Protein AF-A0ABD3R0C8-F1 (afdb_monomer_lite)

Secondary structure (DSSP, 8-state):
---EEE--GGGGGGGGSSSEEEEEEEESSSS-TT-S-EEEEEEEEGGGTEEEEEEEEE-S-------EEEEEE-S-HHHHHHHHHHTTTTEEEEEE-HHHHHHHHHHHHHHTS---HHHHHHHTSTTSGGGGGTS-HHHIIIIIHHHHHHHHHHSSSS--HHHHHHHHHHHHHHHHHTGGGGGGT--B-TTS-B---STT--HHHHHHHHHHHHHS-SS--HHHHHHHHHHHHHHHHHHHHHHHTTSSPPP-------SPPPPHHHHT--

Organism: NCBI:txid2934178

Structure (mmCIF, N/CA/C/O backbone):
data_AF-A0ABD3R0C8-F1
#
_entry.id   AF-A0ABD3R0C8-F1
#
loop_
_atom_site.group_PDB
_atom_site.id
_atom_site.type_symbol
_atom_site.label_atom_id
_atom_site.label_alt_id
_atom_site.label_comp_id
_atom_site.label_asym_id
_atom_site.label_entity_id
_atom_site.label_seq_id
_atom_site.pdbx_PDB_ins_code
_atom_site.Cartn_x
_atom_site.Cartn_y
_atom_site.Cartn_z
_atom_site.occupancy
_atom_site.B_iso_or_equiv
_atom_site.auth_seq_id
_atom_site.auth_comp_id
_atom_site.auth_asym_id
_atom_site.auth_atom_id
_atom_site.pdbx_PDB_model_num
ATOM 1 N N . MET A 1 1 ? -0.934 17.094 -25.012 1.00 41.09 1 MET A N 1
ATOM 2 C CA . MET A 1 1 ? 0.112 17.117 -23.962 1.00 41.09 1 MET A CA 1
ATOM 3 C C . MET A 1 1 ? 0.939 15.843 -24.105 1.00 41.09 1 MET A C 1
ATOM 5 O O . MET A 1 1 ? 0.349 14.777 -24.202 1.00 41.09 1 MET A O 1
ATOM 9 N N . CYS A 1 2 ? 2.261 15.954 -24.259 1.00 45.59 2 CYS A N 1
ATOM 10 C CA . CYS A 1 2 ? 3.130 14.841 -24.665 1.00 45.59 2 CYS A CA 1
ATOM 11 C C . CYS A 1 2 ? 3.450 13.932 -23.464 1.00 45.59 2 CYS A C 1
ATOM 13 O O . CYS A 1 2 ? 4.001 14.403 -22.468 1.00 45.59 2 CYS A O 1
ATOM 15 N N . LEU A 1 3 ? 3.082 12.653 -23.542 1.00 57.78 3 LEU A N 1
ATOM 16 C CA . LEU A 1 3 ? 3.406 11.644 -22.535 1.00 57.78 3 LEU A CA 1
ATOM 17 C C . LEU A 1 3 ? 4.912 11.342 -22.598 1.00 57.78 3 LEU A C 1
ATOM 19 O O . LEU A 1 3 ? 5.389 10.826 -23.606 1.00 57.78 3 LEU A O 1
ATOM 23 N N . LYS A 1 4 ? 5.668 11.666 -21.542 1.00 77.56 4 LYS A N 1
ATOM 24 C CA . LYS A 1 4 ? 7.104 11.345 -21.462 1.00 77.56 4 LYS A CA 1
ATOM 25 C C . LYS A 1 4 ? 7.300 10.118 -20.579 1.00 77.56 4 LYS A C 1
ATOM 27 O O . LYS A 1 4 ? 7.178 10.211 -19.359 1.00 77.56 4 LYS A O 1
ATOM 32 N N . ILE A 1 5 ? 7.557 8.981 -21.227 1.00 83.62 5 ILE A N 1
ATOM 33 C CA . ILE A 1 5 ? 7.857 7.692 -20.594 1.00 83.62 5 ILE A CA 1
ATOM 34 C C . ILE A 1 5 ? 9.352 7.439 -20.740 1.00 83.62 5 ILE A C 1
ATOM 36 O O . ILE A 1 5 ? 9.877 7.469 -21.852 1.00 83.62 5 ILE A O 1
ATOM 40 N N . PHE A 1 6 ? 10.011 7.130 -19.632 1.00 87.50 6 PHE A N 1
ATOM 41 C CA . PHE A 1 6 ? 11.406 6.718 -19.596 1.00 87.50 6 PHE A CA 1
ATOM 42 C C . PHE A 1 6 ? 11.480 5.267 -19.137 1.00 87.50 6 PHE A C 1
ATOM 44 O O . PHE A 1 6 ? 10.831 4.885 -18.160 1.00 87.50 6 PHE A O 1
ATOM 51 N N . ARG A 1 7 ? 12.245 4.457 -19.871 1.00 88.06 7 ARG A N 1
ATOM 52 C CA . ARG A 1 7 ? 12.430 3.026 -19.616 1.00 88.06 7 ARG A CA 1
ATOM 53 C C . ARG A 1 7 ? 13.788 2.570 -20.120 1.00 88.06 7 ARG A C 1
ATOM 55 O O . ARG A 1 7 ? 14.226 3.030 -21.173 1.00 88.06 7 ARG A O 1
ATOM 62 N N . ASN A 1 8 ? 14.414 1.644 -19.403 1.00 91.88 8 ASN A N 1
ATOM 63 C CA . ASN A 1 8 ? 15.629 0.990 -19.875 1.00 91.88 8 ASN A CA 1
ATOM 64 C C . ASN A 1 8 ? 15.249 -0.199 -20.784 1.00 91.88 8 ASN A C 1
ATOM 66 O O . ASN A 1 8 ? 14.505 -1.069 -20.324 1.00 91.88 8 ASN A O 1
ATOM 70 N N . PRO A 1 9 ? 15.739 -0.269 -22.040 1.00 91.50 9 PRO A N 1
ATOM 71 C CA . PRO A 1 9 ? 15.492 -1.394 -22.943 1.00 91.50 9 PRO A CA 1
ATOM 72 C C . PRO A 1 9 ? 15.788 -2.776 -22.351 1.00 91.50 9 PRO A C 1
ATOM 74 O O . PRO A 1 9 ? 15.030 -3.709 -22.605 1.00 91.50 9 PRO A O 1
ATOM 77 N N . GLU A 1 10 ? 16.823 -2.902 -21.517 1.00 93.19 10 GLU A N 1
ATOM 78 C CA . GLU A 1 10 ? 17.219 -4.169 -20.879 1.00 93.19 10 GLU A CA 1
ATOM 79 C C . GLU A 1 10 ? 16.168 -4.699 -19.893 1.00 93.19 10 GLU A C 1
ATOM 81 O O . GLU A 1 10 ? 16.103 -5.895 -19.622 1.00 93.19 10 GLU A O 1
ATOM 86 N N . LEU A 1 11 ? 15.317 -3.811 -19.377 1.00 92.56 11 LEU A N 1
ATOM 87 C CA . LEU A 1 11 ? 14.278 -4.134 -18.404 1.00 92.56 11 LEU A CA 1
ATOM 88 C C . LEU A 1 11 ? 12.905 -4.373 -19.051 1.00 92.56 11 LEU A C 1
ATOM 90 O O . LEU A 1 11 ? 12.020 -4.943 -18.417 1.00 92.56 11 LEU A O 1
ATOM 94 N N . ILE A 1 12 ? 12.719 -3.994 -20.322 1.00 89.75 12 ILE A N 1
ATOM 95 C CA . ILE A 1 12 ? 11.456 -4.185 -21.060 1.00 89.75 12 ILE A CA 1
ATOM 96 C C . ILE A 1 12 ? 11.002 -5.654 -21.112 1.00 89.75 12 ILE A C 1
ATOM 98 O O . ILE A 1 12 ? 9.795 -5.877 -20.994 1.00 89.75 12 ILE A O 1
ATOM 102 N N . PRO A 1 13 ? 11.883 -6.667 -21.267 1.00 92.06 13 PRO A N 1
ATOM 103 C CA . PRO A 1 13 ? 11.451 -8.063 -21.288 1.00 92.06 13 PRO A CA 1
ATOM 104 C C . PRO A 1 13 ? 10.654 -8.488 -20.049 1.00 92.06 13 PRO A C 1
ATOM 106 O O . PRO A 1 13 ? 9.738 -9.290 -20.192 1.00 92.06 13 PRO A O 1
ATOM 109 N N . LEU A 1 14 ? 10.913 -7.899 -18.872 1.00 91.56 14 LEU A N 1
ATOM 110 C CA . LEU A 1 14 ? 10.135 -8.176 -17.656 1.00 91.56 14 LEU A CA 1
ATOM 111 C C . LEU A 1 14 ? 8.647 -7.846 -17.823 1.00 91.56 14 LEU A C 1
ATOM 113 O O . LEU A 1 14 ? 7.808 -8.533 -17.257 1.00 91.56 14 LEU A O 1
ATOM 117 N N . MET A 1 15 ? 8.304 -6.835 -18.627 1.00 89.56 15 MET A N 1
ATOM 118 C CA . MET A 1 15 ? 6.913 -6.436 -18.880 1.00 89.56 15 MET A CA 1
ATOM 119 C C . MET A 1 15 ? 6.134 -7.443 -19.734 1.00 89.56 15 MET A C 1
ATOM 121 O O . MET A 1 15 ? 4.923 -7.297 -19.878 1.00 89.56 15 MET A O 1
ATOM 125 N N . LYS A 1 16 ? 6.823 -8.401 -20.366 1.00 88.75 16 LYS A N 1
ATOM 126 C CA . LYS A 1 16 ? 6.207 -9.415 -21.230 1.00 88.75 16 LYS A CA 1
ATOM 127 C C . LYS A 1 16 ? 5.821 -10.682 -20.472 1.00 88.75 16 LYS A C 1
ATOM 129 O O . LYS A 1 16 ? 5.148 -11.528 -21.053 1.00 88.75 16 LYS A O 1
ATOM 134 N N . ASN A 1 17 ? 6.257 -10.826 -19.220 1.00 89.00 17 ASN A N 1
ATOM 135 C CA . ASN A 1 17 ? 5.868 -11.966 -18.402 1.00 89.00 17 ASN A CA 1
ATOM 136 C C . ASN A 1 17 ? 4.363 -11.886 -18.094 1.00 89.00 17 ASN A C 1
ATOM 138 O O . ASN A 1 17 ? 3.859 -10.784 -17.861 1.00 89.00 17 ASN A O 1
ATOM 142 N N . PRO A 1 18 ? 3.642 -13.019 -18.102 1.00 88.19 18 PRO A N 1
ATOM 143 C CA . PRO A 1 18 ? 2.248 -13.047 -17.686 1.00 88.19 18 PRO A CA 1
ATOM 144 C C . PRO A 1 18 ? 2.129 -12.850 -16.171 1.00 88.19 18 PRO A C 1
ATOM 146 O O . PRO A 1 18 ? 3.050 -13.181 -15.423 1.00 88.19 18 PRO A O 1
ATOM 149 N N . GLY A 1 19 ? 0.981 -12.341 -15.722 1.00 87.94 19 GLY A N 1
ATOM 150 C CA . GLY A 1 19 ? 0.651 -12.229 -14.299 1.00 87.94 19 GLY A CA 1
ATOM 151 C C . GLY A 1 19 ? 1.624 -11.374 -13.477 1.00 87.94 19 GLY A C 1
ATOM 152 O O . GLY A 1 19 ? 2.149 -11.826 -12.465 1.00 87.94 19 GLY A O 1
ATOM 153 N N . LEU A 1 20 ? 1.865 -10.127 -13.884 1.00 90.25 20 LEU A N 1
ATOM 154 C CA . LEU A 1 20 ? 2.819 -9.246 -13.206 1.00 90.25 20 LEU A CA 1
ATOM 155 C C . LEU A 1 20 ? 2.303 -8.730 -11.860 1.00 90.25 20 LEU A C 1
ATOM 15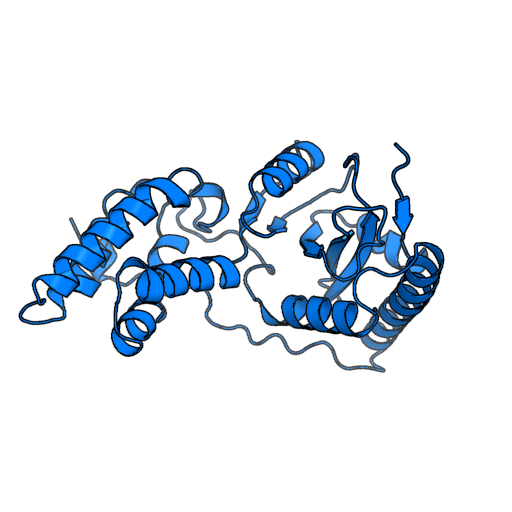7 O O . LEU A 1 20 ? 1.195 -8.203 -11.779 1.00 90.25 20 LEU A O 1
ATOM 161 N N . ASP A 1 21 ? 3.153 -8.765 -10.836 1.00 89.75 21 ASP A N 1
ATOM 162 C CA . ASP A 1 21 ? 2.919 -8.056 -9.579 1.00 89.75 21 ASP A CA 1
ATOM 163 C C . ASP A 1 21 ? 3.599 -6.687 -9.629 1.00 89.75 21 ASP A C 1
ATOM 165 O O . ASP A 1 21 ? 4.827 -6.565 -9.677 1.00 89.75 21 ASP A O 1
ATOM 169 N N . LEU A 1 22 ? 2.783 -5.637 -9.649 1.00 89.69 22 LEU A N 1
ATOM 170 C CA . LEU A 1 22 ? 3.233 -4.268 -9.835 1.00 89.69 22 LEU A CA 1
ATOM 171 C C . LEU A 1 22 ? 3.214 -3.482 -8.535 1.00 89.69 22 LEU A C 1
ATOM 173 O O . LEU A 1 22 ? 2.268 -3.546 -7.751 1.00 89.69 22 LEU A O 1
ATOM 177 N N . PHE A 1 23 ? 4.212 -2.625 -8.392 1.00 88.06 23 PHE A N 1
ATOM 178 C CA . PHE A 1 23 ? 4.160 -1.494 -7.492 1.00 88.06 23 PHE A CA 1
ATOM 179 C C . PHE A 1 23 ? 4.056 -0.197 -8.296 1.00 88.06 23 PHE A C 1
ATOM 181 O O . PHE A 1 23 ? 4.805 -0.002 -9.252 1.00 88.06 23 PHE A O 1
ATOM 188 N N . VAL A 1 24 ? 3.160 0.706 -7.899 1.00 87.75 24 VAL A N 1
ATOM 189 C CA . VAL A 1 24 ? 2.947 2.001 -8.542 1.00 87.75 24 VAL A CA 1
ATOM 190 C C . VAL A 1 24 ? 2.959 3.130 -7.510 1.00 87.75 24 VAL A C 1
ATOM 192 O O . VAL A 1 24 ? 2.089 3.197 -6.642 1.00 87.75 24 VAL A O 1
ATOM 195 N N . ASP A 1 25 ? 3.918 4.050 -7.634 1.00 86.25 25 ASP A N 1
ATOM 196 C CA . ASP A 1 25 ? 4.034 5.227 -6.764 1.00 86.25 25 ASP A CA 1
ATOM 197 C C . ASP A 1 25 ? 4.097 6.532 -7.547 1.00 86.25 25 ASP A C 1
ATOM 199 O O . ASP A 1 25 ? 4.768 6.602 -8.576 1.00 86.25 25 ASP A O 1
ATOM 203 N N . ALA A 1 26 ? 3.451 7.581 -7.036 1.00 83.12 26 ALA A N 1
ATOM 204 C CA . ALA A 1 26 ? 3.568 8.931 -7.571 1.00 83.12 26 ALA A CA 1
ATOM 205 C C . ALA A 1 26 ? 4.383 9.806 -6.611 1.00 83.12 26 ALA A C 1
ATOM 207 O O . ALA A 1 26 ? 3.940 10.127 -5.511 1.00 83.12 26 ALA A O 1
ATOM 208 N N . THR A 1 27 ? 5.562 10.238 -7.052 1.00 80.81 27 THR A N 1
ATOM 209 C CA . THR A 1 27 ? 6.446 11.124 -6.286 1.00 80.81 27 THR A CA 1
ATOM 210 C C . THR A 1 27 ? 6.471 12.534 -6.878 1.00 80.81 27 THR A C 1
ATOM 212 O O . THR A 1 27 ? 6.519 12.741 -8.094 1.00 80.81 27 THR A O 1
ATOM 215 N N . PHE A 1 28 ? 6.423 13.533 -5.995 1.00 81.44 28 PHE A N 1
ATOM 216 C CA . PHE A 1 28 ? 6.347 14.951 -6.355 1.00 81.44 28 PHE A CA 1
ATOM 217 C C . PHE A 1 28 ? 7.720 15.621 -6.447 1.00 81.44 28 PHE A C 1
ATOM 219 O O . PHE A 1 28 ? 7.907 16.527 -7.255 1.00 81.44 28 PHE A O 1
ATOM 226 N N . SER A 1 29 ? 8.679 15.206 -5.616 1.00 80.62 29 SER A N 1
ATOM 227 C CA . SER A 1 29 ? 9.969 15.893 -5.455 1.00 80.62 29 SER A CA 1
ATOM 228 C C . SER A 1 29 ? 10.883 15.741 -6.662 1.00 80.62 29 SER A C 1
ATOM 230 O O . SER A 1 29 ? 11.536 16.709 -7.046 1.00 80.62 29 SER A O 1
ATOM 232 N N . CYS A 1 30 ? 10.911 14.557 -7.280 1.00 83.81 30 CYS A N 1
ATOM 233 C CA . CYS A 1 30 ? 11.725 14.319 -8.471 1.00 83.81 30 CYS A CA 1
ATOM 234 C C . CYS A 1 30 ? 11.043 14.771 -9.770 1.00 83.81 30 CYS A C 1
ATOM 236 O O . CYS A 1 30 ? 11.678 14.775 -10.819 1.00 83.81 30 CYS A O 1
ATOM 238 N N . ALA A 1 31 ? 9.764 15.159 -9.731 1.00 87.12 31 ALA A N 1
ATOM 239 C CA . ALA A 1 31 ? 9.057 15.627 -10.915 1.00 87.12 31 ALA A CA 1
ATOM 240 C C . ALA A 1 31 ? 9.626 16.982 -11.373 1.00 87.12 31 ALA A C 1
ATOM 242 O O . ALA A 1 31 ? 9.737 17.894 -10.545 1.00 87.12 31 ALA A O 1
ATOM 243 N N . PRO A 1 32 ? 9.957 17.164 -12.666 1.00 88.06 32 PRO A N 1
ATOM 244 C CA . PRO A 1 32 ? 10.457 18.446 -13.138 1.00 88.06 32 PRO A CA 1
ATOM 245 C C . PRO A 1 32 ? 9.434 19.566 -12.954 1.00 88.06 32 PRO A C 1
ATOM 247 O O . PRO A 1 32 ? 8.236 19.298 -12.957 1.00 88.06 32 PRO A O 1
ATOM 250 N N . HIS A 1 33 ? 9.882 20.824 -12.882 1.00 85.44 33 HIS A N 1
ATOM 251 C CA . HIS A 1 33 ? 9.009 21.989 -12.640 1.00 85.44 33 HIS A CA 1
ATOM 252 C C . HIS A 1 33 ? 7.739 22.041 -13.506 1.00 85.44 33 HIS A C 1
ATOM 254 O O . HIS A 1 33 ? 6.675 22.419 -13.025 1.00 85.44 33 HIS A O 1
ATOM 260 N N . SER A 1 34 ? 7.836 21.648 -14.776 1.00 85.56 34 SER A N 1
ATOM 261 C CA . SER A 1 34 ? 6.718 21.676 -15.728 1.00 85.56 34 SER A CA 1
ATOM 262 C C . SER A 1 34 ? 5.708 20.533 -15.546 1.00 85.56 34 SER A C 1
ATOM 264 O O . SER A 1 34 ? 4.760 20.434 -16.322 1.00 85.56 34 SER A O 1
ATOM 266 N N . PHE A 1 35 ? 5.917 19.640 -14.574 1.00 84.56 35 PHE A N 1
ATOM 267 C CA . PHE A 1 35 ? 5.104 18.450 -14.350 1.00 84.56 35 PHE A CA 1
ATOM 268 C C . PHE A 1 35 ? 4.666 18.341 -12.890 1.00 84.56 35 PHE A C 1
ATOM 270 O O . PHE A 1 35 ? 5.404 18.653 -11.956 1.00 84.56 35 PHE A O 1
ATOM 277 N N . TYR A 1 36 ? 3.438 17.859 -12.693 1.00 82.38 36 TYR A N 1
ATOM 278 C CA . TYR A 1 36 ? 2.845 17.752 -11.363 1.00 82.38 36 TYR A CA 1
ATOM 279 C C . TYR A 1 36 ? 3.532 16.679 -10.508 1.00 82.38 36 TYR A C 1
ATOM 281 O O . TYR A 1 36 ? 3.948 16.967 -9.385 1.00 82.38 36 TYR A O 1
ATOM 289 N N . GLN A 1 37 ? 3.680 15.473 -11.067 1.00 85.94 37 GLN A N 1
ATOM 290 C CA . GLN A 1 37 ? 4.237 14.299 -10.396 1.00 85.94 37 GLN A CA 1
ATOM 291 C C . GLN A 1 37 ? 4.933 13.354 -11.385 1.00 85.94 37 GLN A C 1
ATOM 293 O O . GLN A 1 37 ? 4.603 13.331 -12.577 1.00 85.94 37 GLN A O 1
ATOM 298 N N . CYS A 1 38 ? 5.868 12.561 -10.868 1.00 87.31 38 CYS A N 1
ATOM 299 C CA . CYS A 1 38 ? 6.516 11.456 -11.559 1.00 87.31 38 CYS A CA 1
ATOM 300 C C . CYS A 1 38 ? 5.933 10.139 -11.039 1.00 87.31 38 CYS A C 1
ATOM 302 O O . CYS A 1 38 ? 5.975 9.878 -9.839 1.00 87.31 38 CYS A O 1
ATOM 304 N N . LEU A 1 39 ? 5.383 9.321 -11.931 1.00 87.88 39 LEU A N 1
ATOM 305 C CA . LEU A 1 39 ? 4.897 7.986 -11.607 1.00 87.88 39 LEU A CA 1
ATOM 306 C C . LEU A 1 39 ? 5.982 6.960 -11.885 1.00 87.88 39 LEU A C 1
ATOM 308 O O . LEU A 1 39 ? 6.512 6.901 -12.994 1.00 87.88 39 LEU A O 1
ATOM 312 N N . ILE A 1 40 ? 6.264 6.144 -10.886 1.00 89.62 40 ILE A N 1
ATOM 313 C CA . ILE A 1 40 ? 7.229 5.061 -10.933 1.00 89.62 40 ILE A CA 1
ATOM 314 C C . ILE A 1 40 ? 6.440 3.757 -10.915 1.00 89.62 40 ILE A C 1
ATOM 316 O O . ILE A 1 40 ? 5.644 3.533 -10.003 1.00 89.62 40 ILE A O 1
ATOM 320 N N . ILE A 1 41 ? 6.662 2.901 -11.915 1.00 89.81 41 ILE A N 1
ATOM 321 C CA . ILE A 1 41 ? 6.163 1.523 -11.900 1.00 89.81 41 ILE A CA 1
ATOM 322 C C . ILE A 1 41 ? 7.335 0.573 -11.725 1.00 89.81 41 ILE A C 1
ATOM 324 O O . ILE A 1 41 ? 8.286 0.582 -12.515 1.00 89.81 41 ILE A O 1
ATOM 328 N N . MET A 1 42 ? 7.232 -0.264 -10.701 1.00 92.12 42 MET A N 1
ATOM 329 C CA . MET A 1 42 ? 8.162 -1.344 -10.424 1.00 92.12 42 MET A CA 1
ATOM 330 C C . MET A 1 42 ? 7.472 -2.686 -10.651 1.00 92.12 42 MET A C 1
ATOM 332 O O . MET A 1 42 ? 6.314 -2.856 -10.281 1.00 92.12 42 MET A O 1
ATOM 336 N N . ILE A 1 43 ? 8.189 -3.636 -11.239 1.00 92.44 43 ILE A N 1
ATOM 337 C CA . ILE A 1 43 ? 7.748 -5.027 -11.368 1.00 92.44 43 ILE A CA 1
ATOM 338 C C . ILE A 1 43 ? 8.432 -5.838 -10.279 1.00 92.44 43 ILE A C 1
ATOM 340 O O . ILE A 1 43 ? 9.631 -5.667 -10.048 1.00 92.44 43 ILE A O 1
ATOM 344 N N . TYR A 1 44 ? 7.694 -6.726 -9.623 1.00 90.50 44 TYR A N 1
ATOM 345 C CA . TYR A 1 44 ? 8.315 -7.777 -8.838 1.00 90.50 44 TYR A CA 1
ATOM 346 C C . TYR A 1 44 ? 8.863 -8.873 -9.758 1.00 90.50 44 TYR A C 1
ATOM 348 O O . TYR A 1 44 ? 8.104 -9.572 -10.428 1.00 90.50 44 TYR A O 1
ATOM 356 N N . ASP A 1 45 ? 10.185 -9.016 -9.803 1.00 91.12 45 ASP A N 1
ATOM 357 C CA . ASP A 1 45 ? 10.834 -10.145 -10.459 1.00 91.12 45 ASP A CA 1
ATOM 358 C C . ASP A 1 45 ? 10.954 -11.306 -9.468 1.00 91.12 45 ASP A C 1
ATOM 360 O O . ASP A 1 45 ? 11.828 -11.315 -8.596 1.00 91.12 45 ASP A O 1
ATOM 364 N N . HIS A 1 46 ? 10.063 -12.286 -9.627 1.00 87.19 46 HIS A N 1
ATOM 365 C CA . HIS A 1 46 ? 10.017 -13.515 -8.830 1.00 87.19 46 HIS A CA 1
ATOM 366 C C . HIS A 1 46 ? 11.337 -14.296 -8.873 1.00 87.19 46 HIS A C 1
ATOM 368 O O . HIS A 1 46 ? 11.701 -14.914 -7.882 1.00 87.19 46 HIS A O 1
ATOM 374 N N . SER A 1 47 ? 12.092 -14.222 -9.977 1.00 88.56 47 SER A N 1
ATOM 375 C CA . SER A 1 47 ? 13.361 -14.956 -10.122 1.00 88.56 47 SER A CA 1
ATOM 376 C C . SER A 1 47 ? 14.513 -14.395 -9.285 1.00 88.56 47 SER A C 1
ATOM 378 O O . SER A 1 47 ? 15.522 -15.065 -9.111 1.00 88.56 47 SER A O 1
ATOM 380 N N . THR A 1 48 ? 14.388 -13.156 -8.806 1.00 88.69 48 THR A N 1
ATOM 381 C CA . THR A 1 48 ? 15.451 -12.447 -8.074 1.00 88.69 48 THR A CA 1
ATOM 382 C C . THR A 1 48 ? 14.956 -11.834 -6.771 1.00 88.69 48 THR A C 1
ATOM 384 O O . THR A 1 48 ? 15.641 -11.003 -6.165 1.00 88.69 48 THR A O 1
ATOM 387 N N . SER A 1 49 ? 13.724 -12.153 -6.373 1.00 86.88 49 SER A N 1
ATOM 388 C CA . SER A 1 49 ? 13.069 -11.606 -5.187 1.00 86.88 49 SER A CA 1
ATOM 389 C C . SER A 1 49 ? 13.128 -10.068 -5.090 1.00 86.88 49 SER A C 1
ATOM 391 O O . SER A 1 49 ? 13.077 -9.485 -3.998 1.00 86.88 49 SER A O 1
ATOM 393 N N . SER A 1 50 ? 13.156 -9.368 -6.228 1.00 86.50 50 SER A N 1
ATOM 394 C CA . SER A 1 50 ? 13.456 -7.932 -6.303 1.00 86.50 50 SER A CA 1
ATOM 395 C C . SER A 1 50 ? 12.323 -7.125 -6.931 1.00 86.50 50 SER A C 1
ATOM 397 O O . SER A 1 50 ? 11.709 -7.550 -7.900 1.00 86.50 50 SER A O 1
ATOM 399 N N . TYR A 1 51 ? 12.041 -5.934 -6.388 1.00 89.25 51 TYR A N 1
ATOM 400 C CA . TYR A 1 51 ? 11.247 -4.941 -7.119 1.00 89.25 51 TYR A CA 1
ATOM 401 C C . TYR A 1 51 ? 12.185 -4.151 -8.019 1.00 89.25 51 TYR A C 1
ATOM 403 O O . TYR A 1 51 ? 13.119 -3.518 -7.531 1.00 89.25 51 TYR A O 1
ATOM 411 N N . VAL A 1 52 ? 11.917 -4.176 -9.317 1.00 92.19 52 VAL A N 1
ATOM 412 C CA . VAL A 1 52 ? 12.744 -3.530 -10.330 1.00 92.19 52 VAL A CA 1
ATOM 413 C C . VAL A 1 52 ? 11.962 -2.357 -10.918 1.00 92.19 52 VAL A C 1
ATOM 415 O O . VAL A 1 52 ? 10.874 -2.579 -11.446 1.00 92.19 52 VAL A O 1
ATOM 418 N N . PRO A 1 53 ? 12.459 -1.111 -10.844 1.00 93.19 53 PRO A N 1
ATOM 419 C CA . PRO A 1 53 ? 11.797 0.040 -11.451 1.00 93.19 53 PRO A CA 1
ATOM 420 C C . PRO A 1 53 ? 11.951 -0.006 -12.975 1.00 93.19 53 PRO A C 1
ATOM 422 O O . PRO A 1 53 ? 13.060 0.054 -13.507 1.00 93.19 53 PRO A O 1
ATOM 425 N N . ILE A 1 54 ? 10.833 -0.110 -13.690 1.00 91.62 54 ILE A N 1
ATOM 426 C CA . ILE A 1 54 ? 10.828 -0.297 -15.149 1.00 91.62 54 ILE A CA 1
ATOM 427 C C . ILE A 1 54 ? 10.431 0.982 -15.876 1.00 91.62 54 ILE A C 1
ATOM 429 O O . ILE A 1 54 ? 10.933 1.260 -16.967 1.00 91.62 54 ILE A O 1
ATOM 433 N N . LEU A 1 55 ? 9.511 1.751 -15.289 1.00 90.12 55 LEU A N 1
ATOM 434 C CA . LEU A 1 55 ? 8.889 2.892 -15.948 1.00 90.12 55 LEU A CA 1
ATOM 435 C C . LEU A 1 55 ? 8.906 4.106 -15.032 1.00 90.12 55 LEU A C 1
ATOM 437 O O . LEU A 1 55 ? 8.453 4.032 -13.892 1.00 90.12 55 LEU A O 1
ATOM 441 N N . TYR A 1 56 ? 9.355 5.230 -15.583 1.00 90.25 56 TYR A N 1
ATOM 442 C CA . TYR A 1 56 ? 9.237 6.552 -14.979 1.00 90.25 56 TYR A CA 1
ATOM 443 C C . TYR A 1 56 ? 8.426 7.421 -15.928 1.00 90.25 56 TYR A C 1
ATOM 445 O O . TYR A 1 56 ? 8.759 7.547 -17.109 1.00 90.25 56 TYR A O 1
ATOM 453 N N . MET A 1 57 ? 7.346 8.010 -15.434 1.00 87.12 57 MET A N 1
ATOM 454 C CA . MET A 1 57 ? 6.425 8.781 -16.257 1.00 87.12 57 MET A CA 1
ATOM 455 C C . MET A 1 57 ? 6.153 10.145 -15.673 1.00 87.12 57 MET A C 1
ATOM 457 O O . MET A 1 57 ? 5.748 10.276 -14.523 1.00 87.12 57 MET A O 1
ATOM 461 N N . LEU A 1 58 ? 6.222 11.154 -16.525 1.00 85.44 58 LEU A N 1
ATOM 462 C CA . LEU A 1 58 ? 5.721 12.481 -16.207 1.00 85.44 58 LEU A CA 1
ATOM 463 C C . LEU A 1 58 ? 4.280 12.563 -16.734 1.00 85.44 58 LEU A C 1
ATOM 465 O O . LEU A 1 58 ? 4.055 12.694 -17.940 1.00 85.44 58 LEU A O 1
ATOM 469 N N . ILE A 1 59 ? 3.300 12.332 -15.852 1.00 70.12 59 ILE A N 1
ATOM 470 C CA . ILE A 1 59 ? 1.935 11.959 -16.264 1.00 70.12 59 ILE A CA 1
ATOM 471 C C . ILE A 1 59 ? 1.164 13.129 -16.896 1.00 70.12 59 ILE A C 1
ATOM 473 O O . ILE A 1 59 ? 1.049 14.203 -16.310 1.00 70.12 59 ILE A O 1
ATOM 477 N N . SER A 1 60 ? 0.487 12.836 -18.015 1.00 54.12 60 SER A N 1
ATOM 478 C CA . SER A 1 60 ? -0.799 13.460 -18.394 1.00 54.12 60 SER A CA 1
ATOM 479 C C . SER A 1 60 ? -1.904 12.428 -18.719 1.00 54.12 60 SER A C 1
ATOM 481 O O . SER A 1 60 ? -3.076 12.715 -18.493 1.00 54.12 60 SER A O 1
ATOM 483 N N . SER A 1 61 ? -1.564 11.197 -19.135 1.00 57.09 61 SER A N 1
ATOM 484 C CA . SER A 1 61 ? -2.493 10.053 -19.287 1.00 57.09 61 SER A CA 1
ATOM 485 C C . SER A 1 61 ? -1.759 8.700 -19.175 1.00 57.09 61 SER A C 1
ATOM 487 O O . SER A 1 61 ? -0.539 8.661 -19.303 1.00 57.09 61 SER A O 1
ATOM 489 N N . LEU A 1 62 ? -2.484 7.602 -18.910 1.00 64.50 62 LEU A N 1
ATOM 490 C CA . LEU A 1 62 ? -1.971 6.220 -18.877 1.00 64.50 62 LEU A CA 1
ATOM 491 C C . LEU A 1 62 ? -2.688 5.403 -19.962 1.00 64.50 62 LEU A C 1
ATOM 493 O O . LEU A 1 62 ? -3.914 5.427 -20.011 1.00 64.50 62 LEU A O 1
ATOM 497 N N . SER A 1 63 ? -1.958 4.706 -20.838 1.00 62.28 63 SER A N 1
ATOM 498 C CA . SER A 1 63 ? -2.553 3.868 -21.898 1.00 62.28 63 SER A CA 1
ATOM 499 C C . SER A 1 63 ? -1.670 2.666 -22.239 1.00 62.28 63 SER A C 1
ATOM 501 O O . SER A 1 63 ? -1.024 2.631 -23.283 1.00 62.28 63 SER A O 1
ATOM 503 N N . TRP A 1 64 ? -1.608 1.670 -21.353 1.00 66.75 64 TRP A N 1
ATOM 504 C CA . TRP A 1 64 ? -0.763 0.485 -21.544 1.00 66.75 64 TRP A CA 1
ATOM 505 C C . TRP A 1 64 ? -1.549 -0.807 -21.411 1.00 66.75 64 TRP A C 1
ATOM 507 O O . TRP A 1 64 ? -2.568 -0.856 -20.734 1.00 66.75 64 TRP A O 1
ATOM 517 N N . LYS A 1 65 ? -1.032 -1.855 -22.052 1.00 68.50 65 LYS A N 1
ATOM 518 C CA . LYS A 1 65 ? -1.522 -3.225 -21.926 1.00 68.50 65 LYS A CA 1
ATOM 519 C C . LYS A 1 65 ? -0.401 -4.054 -21.310 1.00 68.50 65 LYS A C 1
ATOM 521 O O . LYS A 1 65 ? 0.584 -4.343 -21.982 1.00 68.50 65 LYS A O 1
ATOM 526 N N . MET A 1 66 ? -0.525 -4.345 -20.022 1.00 77.19 66 MET A N 1
ATOM 527 C CA . MET A 1 66 ? 0.335 -5.269 -19.283 1.00 77.19 66 MET A CA 1
ATOM 528 C C . MET A 1 66 ? -0.586 -6.305 -18.653 1.00 77.19 66 MET A C 1
ATOM 530 O O . MET A 1 66 ? -1.625 -5.914 -18.125 1.00 77.19 66 MET A O 1
ATOM 534 N N . ASP A 1 67 ? -0.224 -7.582 -18.727 1.00 84.31 67 ASP A N 1
ATOM 535 C CA . ASP A 1 67 ? -0.938 -8.635 -18.005 1.00 84.31 67 ASP A CA 1
ATOM 536 C C . ASP A 1 67 ? -0.531 -8.575 -16.528 1.00 84.31 67 ASP A C 1
ATOM 538 O O . ASP A 1 67 ? 0.612 -8.853 -16.172 1.00 84.31 67 ASP A O 1
ATOM 542 N N . VAL A 1 68 ? -1.441 -8.104 -15.683 1.00 86.81 68 VAL A N 1
ATOM 543 C CA . VAL A 1 68 ? -1.194 -7.752 -14.285 1.00 86.81 68 VAL A CA 1
ATOM 544 C C . VAL A 1 68 ? -1.947 -8.720 -13.379 1.00 86.81 68 VAL A C 1
ATOM 546 O O . VAL A 1 68 ? -3.171 -8.837 -13.409 1.00 86.81 68 VAL A O 1
ATOM 549 N N . HIS A 1 69 ? -1.212 -9.391 -12.504 1.00 87.12 69 HIS A N 1
ATOM 550 C CA . HIS A 1 69 ? -1.796 -10.182 -11.435 1.00 87.12 69 HIS A CA 1
ATOM 551 C C . HIS A 1 69 ? -2.296 -9.260 -10.316 1.00 87.12 69 HIS A C 1
ATOM 553 O O . HIS A 1 69 ? -3.505 -9.072 -10.151 1.00 87.12 69 HIS A O 1
ATOM 559 N N . THR A 1 70 ? -1.377 -8.593 -9.617 1.00 86.94 70 THR A N 1
ATOM 560 C CA . THR A 1 70 ? -1.702 -7.584 -8.603 1.00 86.94 70 THR A CA 1
ATOM 561 C C . THR A 1 70 ? -1.037 -6.255 -8.923 1.00 86.94 70 THR A C 1
ATOM 563 O O . THR A 1 70 ? 0.049 -6.206 -9.494 1.00 86.94 70 THR A O 1
ATOM 566 N N . TYR A 1 71 ? -1.661 -5.148 -8.531 1.00 87.25 71 TYR A N 1
ATOM 567 C CA . TYR A 1 71 ? -0.988 -3.851 -8.508 1.00 87.25 71 TYR A CA 1
ATOM 568 C C . TYR A 1 71 ? -1.229 -3.152 -7.182 1.00 87.25 71 TYR A C 1
ATOM 570 O O . TYR A 1 71 ? -2.353 -3.096 -6.683 1.00 87.25 71 TYR A O 1
ATOM 578 N N . CYS A 1 72 ? -0.160 -2.600 -6.622 1.00 87.19 72 CYS A N 1
ATOM 579 C CA . CYS A 1 72 ? -0.192 -1.886 -5.361 1.00 87.19 72 CYS A CA 1
ATOM 580 C C . CYS A 1 72 ? 0.103 -0.411 -5.561 1.00 87.19 72 CYS A C 1
ATOM 582 O O . CYS A 1 72 ? 1.034 -0.039 -6.270 1.00 87.19 72 CYS A O 1
ATOM 584 N N . SER A 1 73 ? -0.717 0.433 -4.946 1.00 87.69 73 SER A N 1
ATOM 585 C CA . SER A 1 73 ? -0.545 1.880 -4.958 1.00 87.69 73 SER A CA 1
ATOM 586 C C . SER A 1 73 ? -1.015 2.480 -3.644 1.00 87.69 73 SER A C 1
ATOM 588 O O . SER A 1 73 ? -1.631 1.817 -2.801 1.00 87.69 73 SER A O 1
ATOM 590 N N . ASP A 1 74 ? -0.760 3.771 -3.489 1.00 84.31 74 ASP A N 1
ATOM 591 C CA . ASP A 1 74 ? -1.384 4.547 -2.427 1.00 84.31 74 ASP A CA 1
ATOM 592 C C . ASP A 1 74 ? -2.867 4.791 -2.704 1.00 84.31 74 ASP A C 1
ATOM 594 O O . ASP A 1 74 ? -3.350 4.637 -3.828 1.00 84.31 74 ASP A O 1
ATOM 598 N N . PHE A 1 75 ? -3.588 5.198 -1.658 1.00 85.25 75 PHE A N 1
ATOM 599 C CA . PHE A 1 75 ? -5.031 5.462 -1.676 1.00 85.25 75 PHE A CA 1
ATOM 600 C C . PHE A 1 75 ? -5.395 6.825 -2.283 1.00 85.25 75 PHE A C 1
ATOM 602 O O . PHE A 1 75 ? -6.400 7.435 -1.918 1.00 85.25 75 PHE A O 1
ATOM 609 N N . GLU A 1 76 ? -4.574 7.336 -3.200 1.00 85.25 76 GLU A N 1
ATOM 610 C CA . GLU A 1 76 ? -4.907 8.539 -3.952 1.00 85.25 76 GLU A CA 1
ATOM 611 C C . GLU A 1 76 ? -6.014 8.189 -4.959 1.00 85.25 76 GLU A C 1
ATOM 613 O O . GLU A 1 76 ? -5.817 7.386 -5.875 1.00 85.25 76 GLU A O 1
ATOM 618 N N . ALA A 1 77 ? -7.206 8.760 -4.771 1.00 83.75 77 ALA A N 1
ATOM 619 C CA . ALA A 1 77 ? -8.400 8.374 -5.525 1.00 83.75 77 ALA A CA 1
ATOM 620 C C . ALA A 1 77 ? -8.240 8.567 -7.044 1.00 83.75 77 ALA A C 1
ATOM 622 O O . ALA A 1 77 ? -8.668 7.718 -7.828 1.00 83.75 77 ALA A O 1
ATOM 623 N N . THR A 1 78 ? -7.593 9.658 -7.469 1.00 82.94 78 THR A N 1
ATOM 624 C CA . THR A 1 78 ? -7.384 9.951 -8.893 1.00 82.94 78 THR A CA 1
ATOM 625 C C . THR A 1 78 ? -6.396 8.970 -9.522 1.00 82.94 78 THR A C 1
ATOM 627 O O . THR A 1 78 ? -6.682 8.446 -10.600 1.00 82.94 78 THR A O 1
ATOM 630 N N . LEU A 1 79 ? -5.273 8.672 -8.860 1.00 83.00 79 LEU A N 1
ATOM 631 C CA . LEU A 1 79 ? -4.348 7.621 -9.288 1.00 83.00 79 LEU A CA 1
ATOM 632 C C . LEU A 1 79 ? -5.031 6.252 -9.350 1.00 83.00 79 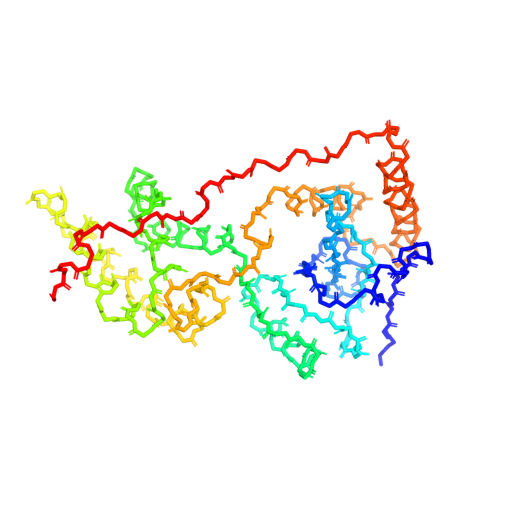LEU A C 1
ATOM 634 O O . LEU A 1 79 ? -4.970 5.606 -10.391 1.00 83.00 79 LEU A O 1
ATOM 638 N N . THR A 1 80 ? -5.737 5.847 -8.292 1.00 84.44 80 THR A N 1
ATOM 639 C CA . THR A 1 80 ? -6.430 4.548 -8.230 1.00 84.44 80 THR A CA 1
ATOM 640 C C . THR A 1 80 ? -7.404 4.399 -9.397 1.00 84.44 80 THR A C 1
ATOM 642 O O . THR A 1 80 ? -7.351 3.413 -10.122 1.00 84.44 80 THR A O 1
ATOM 645 N N . LYS A 1 81 ? -8.218 5.427 -9.672 1.00 85.12 81 LYS A N 1
ATOM 646 C CA . LYS A 1 81 ? -9.145 5.430 -10.813 1.00 85.12 81 LYS A CA 1
ATOM 647 C C . LYS A 1 81 ? -8.421 5.311 -12.156 1.00 85.12 81 LYS A C 1
ATOM 649 O O . LYS A 1 81 ? -8.891 4.610 -13.048 1.00 85.12 81 LYS A O 1
ATOM 654 N N . LYS A 1 82 ? -7.288 6.000 -12.327 1.00 83.38 82 LYS A N 1
ATOM 655 C CA . LYS A 1 82 ? -6.483 5.908 -13.555 1.00 83.38 82 LYS A CA 1
ATOM 656 C C . LYS A 1 82 ? -5.874 4.516 -13.732 1.00 83.38 82 LYS A C 1
ATOM 658 O O . LYS A 1 82 ? -5.861 4.029 -14.857 1.00 83.38 82 LYS A O 1
ATOM 663 N N . LEU A 1 83 ? -5.405 3.883 -12.655 1.00 84.50 83 LEU A N 1
ATOM 664 C CA . LEU A 1 83 ? -4.867 2.519 -12.685 1.00 84.50 83 LEU A CA 1
ATOM 665 C C . LEU A 1 83 ? -5.962 1.487 -12.953 1.00 84.50 83 LEU A C 1
ATOM 667 O O . LEU A 1 83 ? -5.774 0.633 -13.810 1.00 84.50 83 LEU A O 1
ATOM 671 N N . ASP A 1 84 ? -7.129 1.625 -12.321 1.00 83.31 84 ASP A N 1
ATOM 672 C CA . ASP A 1 84 ? -8.293 0.771 -12.579 1.00 83.31 84 ASP A CA 1
ATOM 673 C C . ASP A 1 84 ? -8.701 0.811 -14.058 1.00 83.31 84 ASP A C 1
ATOM 675 O O . ASP A 1 84 ? -9.020 -0.220 -14.639 1.00 83.31 84 ASP A O 1
ATOM 679 N N . ILE A 1 85 ? -8.668 1.992 -14.689 1.00 83.50 85 ILE A N 1
ATOM 680 C CA . ILE A 1 85 ? -8.935 2.138 -16.127 1.00 83.50 85 ILE A CA 1
ATOM 681 C C . ILE A 1 85 ? -7.806 1.516 -16.956 1.00 83.50 85 ILE A C 1
ATOM 683 O O . ILE A 1 85 ? -8.088 0.780 -17.899 1.00 83.50 85 ILE A O 1
ATOM 687 N N . ALA A 1 86 ? -6.546 1.806 -16.618 1.00 80.19 86 ALA A N 1
ATOM 688 C CA . ALA A 1 86 ? -5.383 1.334 -17.368 1.00 80.19 86 ALA A CA 1
ATOM 689 C C . ALA A 1 86 ? -5.254 -0.196 -17.350 1.00 80.19 86 ALA A C 1
ATOM 691 O O . ALA A 1 86 ? -4.864 -0.787 -18.352 1.00 80.19 86 ALA A O 1
ATOM 692 N N . PHE A 1 87 ? -5.617 -0.832 -16.238 1.00 81.38 87 PHE A N 1
ATOM 693 C CA . PHE A 1 87 ? -5.543 -2.278 -16.066 1.00 81.38 87 PHE A CA 1
ATOM 694 C C . PHE A 1 87 ? -6.894 -2.977 -16.251 1.00 81.38 87 PHE A C 1
ATOM 696 O O . PHE A 1 87 ? -6.990 -4.189 -16.080 1.00 81.38 87 PHE A O 1
ATOM 703 N N . LYS A 1 88 ? -7.953 -2.267 -16.658 1.00 74.81 88 LYS A N 1
ATOM 704 C CA . LYS A 1 88 ? -9.262 -2.884 -16.902 1.00 74.81 88 LYS A CA 1
ATOM 705 C C . LYS A 1 88 ? -9.154 -3.973 -17.977 1.00 74.81 88 LYS A C 1
ATOM 707 O O . LYS A 1 88 ? -8.813 -3.686 -19.121 1.00 74.81 88 LYS A O 1
ATOM 712 N N . GLY A 1 89 ? -9.477 -5.215 -17.614 1.00 66.25 89 GLY A N 1
ATOM 713 C CA . GLY A 1 89 ? -9.448 -6.369 -18.524 1.00 66.25 89 GLY A CA 1
ATOM 714 C C . GLY A 1 89 ? -8.072 -7.017 -18.723 1.00 66.25 89 GLY A C 1
ATOM 715 O O . GLY A 1 89 ? -7.997 -8.026 -19.414 1.00 66.25 89 GLY A O 1
ATOM 716 N N . TYR A 1 90 ? -7.016 -6.473 -18.109 1.00 62.03 90 TYR A N 1
ATOM 717 C CA . TYR A 1 90 ? -5.662 -7.048 -18.113 1.00 62.03 90 TYR A CA 1
ATOM 718 C C . TYR A 1 90 ? -5.074 -7.197 -16.701 1.00 62.03 90 TYR A C 1
ATOM 720 O O . TYR A 1 90 ? -4.094 -7.901 -16.528 1.00 62.03 90 TYR A O 1
ATOM 728 N N . GLY A 1 91 ? -5.652 -6.531 -15.698 1.00 60.81 91 GLY A N 1
ATOM 729 C CA . GLY A 1 91 ? -5.285 -6.601 -14.291 1.00 60.81 91 GLY A CA 1
ATOM 730 C C . GLY A 1 91 ? -6.347 -7.303 -13.463 1.00 60.81 91 GLY A C 1
ATOM 731 O O . GLY A 1 91 ? -7.538 -7.072 -13.689 1.00 60.81 91 GLY A O 1
ATOM 732 N N . ARG A 1 92 ? -5.936 -8.138 -12.501 1.00 72.25 92 ARG A N 1
ATOM 733 C CA . ARG A 1 92 ? -6.892 -8.838 -11.632 1.00 72.25 92 ARG A CA 1
ATOM 734 C C . ARG A 1 92 ? -7.287 -8.019 -10.401 1.00 72.25 92 ARG A C 1
ATOM 736 O O . ARG A 1 92 ? -8.475 -7.747 -10.245 1.00 72.25 92 ARG A O 1
ATOM 743 N N . PHE A 1 93 ? -6.339 -7.587 -9.556 1.00 79.50 93 PHE A N 1
ATOM 744 C CA . PHE A 1 93 ? -6.686 -6.983 -8.254 1.00 79.50 93 PHE A CA 1
ATOM 745 C C . PHE A 1 93 ? -5.788 -5.809 -7.828 1.00 79.50 93 PHE A C 1
ATOM 747 O O . PHE A 1 93 ? -4.558 -5.895 -7.853 1.00 79.50 93 PHE A O 1
ATOM 754 N N . HIS A 1 94 ? -6.418 -4.713 -7.384 1.00 86.31 94 HIS A N 1
ATOM 755 C CA . HIS A 1 94 ? -5.728 -3.644 -6.653 1.00 86.31 94 HIS A CA 1
ATOM 756 C C . HIS A 1 94 ? -5.518 -4.069 -5.206 1.00 86.31 94 HIS A C 1
ATOM 758 O O . HIS A 1 94 ? -6.464 -4.492 -4.547 1.00 86.31 94 HIS A O 1
ATOM 764 N N . VAL A 1 95 ? -4.303 -3.885 -4.703 1.00 83.31 95 VAL A N 1
ATOM 765 C CA . VAL A 1 95 ? -3.974 -4.078 -3.292 1.00 83.31 95 VAL A CA 1
ATOM 766 C C . VAL A 1 95 ? -3.407 -2.772 -2.760 1.00 83.31 95 VAL A C 1
ATOM 768 O O . VAL A 1 95 ? -2.293 -2.385 -3.084 1.00 83.31 95 VAL A O 1
ATOM 771 N N . GLY A 1 96 ? -4.156 -2.056 -1.937 1.00 85.06 96 GLY A N 1
ATOM 772 C CA . GLY A 1 96 ? -3.708 -0.803 -1.348 1.00 85.06 96 GLY A CA 1
ATOM 773 C C . GLY A 1 96 ? -2.512 -0.995 -0.413 1.00 85.06 96 GLY A C 1
ATOM 774 O O . GLY A 1 96 ? -2.396 -2.005 0.288 1.00 85.06 96 GLY A O 1
ATOM 775 N N . ARG A 1 97 ? -1.614 -0.002 -0.355 1.00 85.56 97 ARG A N 1
ATOM 776 C CA . ARG A 1 97 ? -0.393 -0.105 0.459 1.00 85.56 97 ARG A CA 1
ATOM 777 C C . ARG A 1 97 ? -0.715 -0.217 1.956 1.00 85.56 97 ARG A C 1
ATOM 779 O O . ARG A 1 97 ? -1.048 0.772 2.614 1.00 85.56 97 ARG A O 1
ATOM 786 N N . PHE A 1 98 ? -0.508 -1.406 2.528 1.00 87.31 98 PHE A N 1
ATOM 787 C CA . PHE A 1 98 ? -0.790 -1.709 3.940 1.00 87.31 98 PHE A CA 1
ATOM 788 C C . PHE A 1 98 ? -0.065 -0.779 4.926 1.00 87.31 98 PHE A C 1
ATOM 790 O O . PHE A 1 98 ? -0.639 -0.345 5.925 1.00 87.31 98 PHE A O 1
ATOM 797 N N . PHE A 1 99 ? 1.188 -0.417 4.635 1.00 85.12 99 PHE A N 1
ATOM 798 C CA . PHE A 1 99 ? 1.946 0.521 5.468 1.00 85.12 99 PHE A CA 1
ATOM 799 C C . PHE A 1 99 ? 1.292 1.901 5.539 1.00 85.12 99 PHE A C 1
ATOM 801 O O . PHE A 1 99 ? 1.131 2.442 6.634 1.00 85.12 99 PHE A O 1
ATOM 808 N N . HIS A 1 100 ? 0.875 2.453 4.398 1.00 86.31 100 HIS A N 1
ATOM 809 C CA . HIS A 1 100 ? 0.212 3.752 4.369 1.00 86.31 100 HIS A CA 1
ATOM 810 C C . HIS A 1 100 ? -1.182 3.693 4.985 1.00 86.31 100 HIS A C 1
ATOM 812 O O . HIS A 1 100 ? -1.544 4.621 5.702 1.00 86.31 100 HIS A O 1
ATOM 818 N N . LEU A 1 101 ? -1.909 2.582 4.824 1.00 91.25 101 LEU A N 1
ATOM 819 C CA . LEU A 1 101 ? -3.177 2.353 5.520 1.00 91.25 101 LEU A CA 1
ATOM 820 C C . LEU A 1 101 ? -3.006 2.478 7.043 1.00 91.25 101 LEU A C 1
ATOM 822 O O . LEU A 1 101 ? -3.630 3.334 7.676 1.00 91.25 101 LEU A O 1
ATOM 826 N N . LYS A 1 102 ? -2.085 1.698 7.630 1.00 91.44 102 LYS A N 1
ATOM 827 C CA . LYS A 1 102 ? -1.795 1.762 9.073 1.00 91.44 102 LYS A CA 1
ATOM 828 C C . LYS A 1 102 ? -1.276 3.135 9.486 1.00 91.44 102 LYS A C 1
ATOM 830 O O . LYS A 1 102 ? -1.641 3.640 10.547 1.00 91.44 102 LYS A O 1
ATOM 835 N N . GLN A 1 103 ? -0.453 3.777 8.655 1.00 91.75 103 GLN A N 1
ATOM 836 C CA . GLN A 1 103 ? 0.044 5.121 8.939 1.00 91.75 103 GLN A CA 1
ATOM 837 C C . GLN A 1 103 ? -1.096 6.151 8.981 1.00 91.75 103 GLN A C 1
ATOM 839 O O . GLN A 1 103 ? -1.110 6.988 9.885 1.00 91.75 103 GLN A O 1
ATOM 844 N N . CYS A 1 104 ? -2.057 6.082 8.055 1.00 94.88 104 CYS A N 1
ATOM 845 C CA . CYS A 1 104 ? -3.245 6.932 8.037 1.00 94.88 104 CYS A CA 1
ATOM 846 C C . CYS A 1 104 ? -4.097 6.725 9.291 1.00 94.88 104 CYS A C 1
ATOM 848 O O . CYS A 1 104 ? -4.403 7.703 9.975 1.00 94.88 104 CYS A O 1
ATOM 850 N N . TRP A 1 105 ? -4.408 5.475 9.650 1.00 96.81 105 TRP A N 1
ATOM 851 C CA . TRP A 1 105 ? -5.162 5.167 10.869 1.00 96.81 105 TRP A CA 1
ATOM 852 C C . TRP A 1 105 ? -4.450 5.680 12.118 1.00 96.81 105 TRP A C 1
ATOM 854 O O . TRP A 1 105 ? -5.033 6.422 12.906 1.00 96.81 105 TRP A O 1
ATOM 864 N N . ARG A 1 106 ? -3.155 5.384 12.263 1.00 97.25 106 ARG A N 1
ATOM 865 C CA . ARG A 1 106 ? -2.350 5.842 13.400 1.00 97.25 106 ARG A CA 1
ATOM 866 C C . ARG A 1 106 ? -2.288 7.368 13.493 1.00 97.25 106 ARG A C 1
ATOM 868 O O . ARG A 1 106 ? -2.388 7.920 14.587 1.00 97.25 106 ARG A O 1
ATOM 875 N N . LYS A 1 107 ? -2.100 8.064 12.365 1.00 97.56 107 LYS A N 1
ATOM 876 C CA . LYS A 1 107 ? -2.104 9.536 12.317 1.00 97.56 107 LYS A CA 1
ATOM 877 C C . LYS A 1 107 ? -3.459 10.086 12.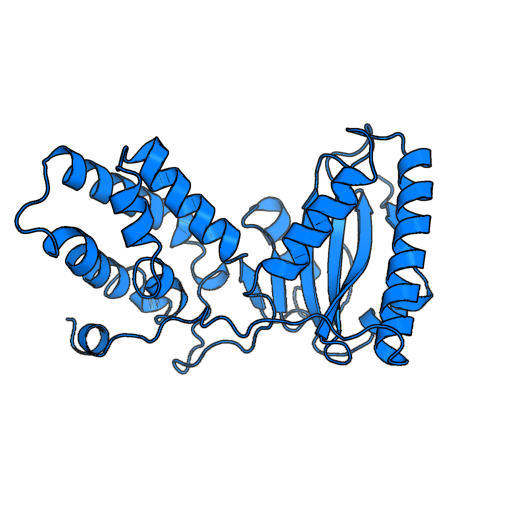760 1.00 97.56 107 LYS A C 1
ATOM 879 O O . LYS A 1 107 ? -3.476 11.034 13.541 1.00 97.56 107 LYS A O 1
ATOM 884 N N . TYR A 1 108 ? -4.562 9.485 12.313 1.00 98.31 108 TYR A N 1
ATOM 885 C CA . TYR A 1 108 ? -5.907 9.905 12.704 1.00 98.31 108 TYR A CA 1
ATOM 886 C C . TYR A 1 108 ? -6.144 9.722 14.209 1.00 98.31 108 TYR A C 1
ATOM 888 O O . TYR A 1 108 ? -6.540 10.675 14.877 1.00 98.31 108 TYR A O 1
ATOM 896 N N . LEU A 1 109 ? -5.792 8.558 14.766 1.00 97.50 109 LEU A N 1
ATOM 897 C CA . LEU A 1 109 ? -5.900 8.284 16.207 1.00 97.50 109 LEU A CA 1
ATOM 898 C C . LEU A 1 109 ? -5.145 9.325 17.051 1.00 97.50 109 LEU A C 1
ATOM 900 O O . LEU A 1 109 ? -5.675 9.846 18.027 1.00 97.50 109 LEU A O 1
ATOM 904 N N . LEU A 1 110 ? -3.923 9.685 16.653 1.00 97.75 110 LEU A N 1
ATOM 905 C CA . LEU A 1 110 ? -3.111 10.650 17.400 1.00 97.75 110 LEU A CA 1
ATOM 906 C C . LEU A 1 110 ? -3.574 12.099 17.243 1.00 97.75 110 LEU A C 1
ATOM 908 O O . LEU A 1 110 ? -3.507 12.873 18.191 1.00 97.75 110 LEU A O 1
ATOM 912 N N . LYS A 1 111 ? -3.940 12.502 16.023 1.00 97.75 111 LYS A N 1
ATOM 913 C CA . LYS A 1 111 ? -4.152 13.918 15.687 1.00 97.75 111 LYS A CA 1
ATOM 914 C C . LYS A 1 111 ? -5.606 14.346 15.774 1.00 97.75 111 LYS A C 1
ATOM 916 O O . LYS A 1 111 ? -5.862 15.502 16.069 1.00 97.75 111 LYS A O 1
ATOM 921 N N . GLN A 1 112 ? -6.531 13.442 15.474 1.00 97.62 112 GLN A N 1
ATOM 922 C CA . GLN A 1 112 ? -7.957 13.746 15.406 1.00 97.62 112 GLN A CA 1
ATOM 923 C C . GLN A 1 112 ? -8.708 13.180 16.606 1.00 97.62 112 GLN A C 1
ATOM 925 O O . GLN A 1 112 ? -9.605 13.851 17.108 1.00 97.62 112 GLN A O 1
ATOM 930 N N . CYS A 1 113 ? -8.340 11.988 17.081 1.00 96.31 113 CYS A N 1
ATOM 931 C CA . CYS A 1 113 ? -8.919 11.393 18.292 1.00 96.31 113 CYS A CA 1
ATOM 932 C C . CYS A 1 113 ? -8.158 11.781 19.569 1.00 96.31 113 CYS A C 1
ATOM 934 O O . CYS A 1 113 ? -8.614 11.467 20.663 1.00 96.31 113 CYS A O 1
ATOM 936 N N . GLU A 1 114 ? -7.008 12.456 19.430 1.00 95.62 114 GLU A N 1
ATOM 937 C CA . GLU A 1 114 ? -6.151 12.908 20.537 1.00 95.62 114 GLU A CA 1
ATOM 938 C C . GLU A 1 114 ? -5.745 11.791 21.508 1.00 95.62 114 GLU A C 1
ATOM 940 O O . GLU A 1 114 ? -5.589 12.009 22.713 1.00 95.62 114 GLU A O 1
ATOM 945 N N . PHE A 1 115 ? -5.582 10.576 20.989 1.00 94.81 115 PHE A N 1
ATOM 946 C CA . PHE A 1 115 ? -5.120 9.450 21.785 1.00 94.81 115 PHE A CA 1
ATOM 947 C C . PHE A 1 115 ? -3.637 9.563 22.117 1.00 94.81 115 PHE A C 1
ATOM 949 O O . PHE A 1 115 ? -2.841 10.143 21.372 1.00 94.81 115 PHE A O 1
ATOM 956 N N . SER A 1 116 ? -3.258 8.947 23.237 1.00 93.44 116 SER A N 1
ATOM 957 C CA . SER A 1 116 ? -1.855 8.808 23.604 1.00 93.44 116 SER A CA 1
ATOM 958 C C . SER A 1 116 ? -1.115 7.908 22.606 1.00 93.44 116 SER A C 1
ATOM 960 O O . SER A 1 116 ? -1.710 7.148 21.827 1.00 93.44 116 SER A O 1
ATOM 962 N N . LYS A 1 117 ? 0.220 7.978 22.623 1.00 95.12 117 LYS A N 1
ATOM 963 C CA . LYS A 1 117 ? 1.055 7.139 21.752 1.00 95.12 117 LYS A CA 1
ATOM 964 C C . LYS A 1 117 ? 0.883 5.656 22.063 1.00 95.12 117 LYS A C 1
ATOM 966 O O . LYS A 1 117 ? 1.012 4.847 21.150 1.00 95.12 117 LYS A O 1
ATOM 971 N N . GLU A 1 118 ? 0.581 5.323 23.308 1.00 92.56 118 GLU A N 1
ATOM 972 C CA . GLU A 1 118 ? 0.408 3.971 23.831 1.00 92.56 118 GLU A CA 1
ATOM 973 C C . GLU A 1 118 ? -0.867 3.349 23.260 1.00 92.56 118 GLU A C 1
ATOM 975 O O . GLU A 1 118 ? -0.790 2.292 22.643 1.00 92.56 118 GLU A O 1
ATOM 980 N N . ILE A 1 119 ? -1.999 4.059 23.328 1.00 91.44 119 ILE A N 1
ATOM 981 C CA . ILE A 1 119 ? -3.274 3.609 22.741 1.00 91.44 119 ILE A CA 1
ATOM 982 C C . ILE A 1 119 ? -3.136 3.439 21.227 1.00 91.44 119 ILE A C 1
ATOM 984 O O . ILE A 1 119 ? -3.526 2.422 20.656 1.00 91.44 119 ILE A O 1
ATOM 988 N N . ALA A 1 120 ? -2.534 4.424 20.554 1.00 94.75 120 ALA A N 1
ATOM 989 C CA . ALA A 1 120 ? -2.316 4.341 19.115 1.00 94.75 120 ALA A CA 1
ATOM 990 C C . ALA A 1 120 ? -1.342 3.211 18.734 1.00 94.75 120 ALA A C 1
ATOM 992 O O . ALA A 1 120 ? -1.467 2.640 17.654 1.00 94.75 120 ALA A O 1
ATOM 993 N N . LYS A 1 121 ? -0.358 2.891 19.587 1.00 94.38 121 LYS A N 1
ATOM 994 C CA . LYS A 1 121 ? 0.567 1.767 19.385 1.00 94.38 121 LYS A CA 1
ATOM 995 C C . LYS A 1 121 ? -0.163 0.438 19.542 1.00 94.38 121 LYS A C 1
ATOM 997 O O . LYS A 1 121 ? -0.009 -0.415 18.676 1.00 94.38 121 LYS A O 1
ATOM 1002 N N . GLU A 1 122 ? -0.965 0.294 20.592 1.00 92.19 122 GLU A N 1
ATOM 1003 C CA . GLU A 1 122 ? -1.780 -0.891 20.852 1.00 92.19 122 GLU A CA 1
ATOM 1004 C C . GLU A 1 122 ? -2.732 -1.170 19.686 1.00 92.19 122 GLU A C 1
ATOM 1006 O O . GLU A 1 122 ? -2.687 -2.251 19.108 1.00 92.19 122 GLU A O 1
ATOM 1011 N N . ALA A 1 123 ? -3.496 -0.172 19.235 1.00 93.62 123 ALA A N 1
ATOM 1012 C CA . ALA A 1 123 ? -4.414 -0.318 18.102 1.00 93.62 123 ALA A CA 1
ATOM 1013 C C . ALA A 1 123 ? -3.720 -0.760 16.794 1.00 93.62 123 ALA A C 1
ATOM 1015 O O . ALA A 1 123 ? -4.359 -1.347 15.920 1.00 93.62 123 ALA A O 1
ATOM 1016 N N . MET A 1 124 ? -2.417 -0.486 16.656 1.00 93.94 124 MET A N 1
ATOM 1017 C CA . MET A 1 124 ? -1.587 -0.864 15.507 1.00 93.94 124 MET A CA 1
ATOM 1018 C C . MET A 1 124 ? -0.860 -2.209 15.672 1.00 93.94 124 MET A C 1
ATOM 1020 O O . MET A 1 124 ? -0.128 -2.591 14.755 1.00 93.94 124 MET A O 1
ATOM 1024 N N . LEU A 1 125 ? -1.015 -2.924 16.789 1.00 91.44 125 LEU A N 1
ATOM 1025 C CA . LEU A 1 125 ? -0.469 -4.277 16.937 1.00 91.44 125 LEU A CA 1
ATOM 1026 C C . LEU A 1 125 ? -1.176 -5.272 15.996 1.00 91.44 125 LEU A C 1
ATOM 1028 O O . LEU A 1 125 ? -2.342 -5.052 15.660 1.00 91.44 125 LEU A O 1
ATOM 1032 N N . PRO A 1 126 ? -0.494 -6.354 15.571 1.00 90.38 126 PRO A N 1
ATOM 1033 C CA . PRO A 1 126 ? -1.121 -7.418 14.790 1.00 90.38 126 PRO A CA 1
ATOM 1034 C C . PRO A 1 126 ? -2.360 -8.002 15.480 1.00 90.38 126 PRO A C 1
ATOM 1036 O O . PRO A 1 126 ? -2.333 -8.292 16.675 1.00 90.38 126 PRO A O 1
ATOM 1039 N N . GLY A 1 127 ? -3.442 -8.181 14.722 1.00 90.81 127 GLY A N 1
ATOM 1040 C CA . GLY A 1 127 ? -4.713 -8.724 15.210 1.00 90.81 127 GLY A CA 1
ATOM 1041 C C . GLY A 1 127 ? -5.621 -7.681 15.869 1.00 90.81 127 GLY A C 1
ATOM 1042 O O . GLY A 1 127 ? -6.637 -8.049 16.464 1.00 90.81 127 GLY A O 1
ATOM 1043 N N . ASN A 1 128 ? -5.264 -6.395 15.786 1.00 93.56 128 ASN A N 1
ATOM 1044 C CA . ASN A 1 128 ? -6.115 -5.276 16.189 1.00 93.56 128 ASN A CA 1
ATOM 1045 C C . ASN A 1 128 ? -6.732 -4.631 14.947 1.00 93.56 128 ASN A C 1
ATOM 1047 O O . ASN A 1 128 ? -7.464 -5.308 14.233 1.00 93.56 128 ASN A O 1
ATOM 1051 N N . LEU A 1 129 ? -6.466 -3.355 14.640 1.00 95.31 129 LEU A N 1
ATOM 1052 C CA . LEU A 1 129 ? -7.103 -2.713 13.480 1.00 95.31 129 LEU A CA 1
ATOM 1053 C C . LEU A 1 129 ? -6.770 -3.403 12.149 1.00 95.31 129 LEU A C 1
ATOM 1055 O O . LEU A 1 129 ? -7.590 -3.390 11.235 1.00 95.31 129 LEU A O 1
ATOM 1059 N N . ASP A 1 130 ? -5.608 -4.046 12.037 1.00 93.50 130 ASP A N 1
ATOM 1060 C CA . ASP A 1 130 ? -5.236 -4.805 10.839 1.00 93.50 130 ASP A CA 1
ATOM 1061 C C . ASP A 1 130 ? -5.945 -6.158 10.687 1.00 93.50 130 ASP A C 1
ATOM 1063 O O . ASP A 1 130 ? -5.864 -6.748 9.609 1.00 93.50 130 ASP A O 1
ATOM 1067 N N . LEU A 1 131 ? -6.708 -6.610 11.691 1.00 94.44 131 LEU A N 1
ATOM 1068 C CA . LEU A 1 131 ? -7.643 -7.727 11.540 1.00 94.44 131 LEU A CA 1
ATOM 1069 C C . LEU A 1 131 ? -8.708 -7.408 10.478 1.00 94.44 131 LEU A C 1
ATOM 1071 O O . LEU A 1 131 ? -9.088 -8.276 9.699 1.00 94.44 131 LEU A O 1
ATOM 1075 N N . LEU A 1 132 ? -9.130 -6.140 10.372 1.00 95.38 132 LEU A N 1
ATOM 1076 C CA . LEU A 1 132 ? -10.107 -5.706 9.365 1.00 95.38 132 LEU A CA 1
ATOM 1077 C C . LEU A 1 132 ? -9.617 -5.926 7.932 1.00 95.38 132 LEU A C 1
ATOM 1079 O O . LEU A 1 132 ? -10.435 -5.969 7.018 1.00 95.38 132 LEU A O 1
ATOM 1083 N N . CYS A 1 133 ? -8.302 -6.040 7.720 1.00 92.88 133 CYS A N 1
ATOM 1084 C CA . CYS A 1 133 ? -7.714 -6.275 6.403 1.00 92.88 133 CYS A CA 1
ATOM 1085 C C . CYS A 1 133 ? -7.802 -7.740 5.958 1.00 92.88 133 CYS A C 1
ATOM 1087 O O . CYS A 1 133 ? -7.479 -8.014 4.807 1.00 92.88 133 CYS A O 1
ATOM 1089 N N . VAL A 1 134 ? -8.145 -8.670 6.854 1.00 92.25 134 VAL A N 1
ATOM 1090 C CA . VAL A 1 134 ? -8.041 -10.119 6.604 1.00 92.25 134 VAL A CA 1
ATOM 1091 C C . VAL A 1 134 ? -9.333 -10.889 6.870 1.00 92.25 134 VAL A C 1
ATOM 1093 O O . VAL A 1 134 ? -9.460 -12.018 6.428 1.00 92.25 134 VAL A O 1
ATOM 1096 N N . ILE A 1 135 ? -10.313 -10.290 7.541 1.00 94.12 135 ILE A N 1
ATOM 1097 C CA . ILE A 1 135 ? -11.659 -10.872 7.664 1.00 94.12 135 ILE A CA 1
ATOM 1098 C C . ILE A 1 135 ? -12.464 -10.680 6.367 1.00 94.12 135 ILE A C 1
ATOM 1100 O O . ILE A 1 135 ? -12.146 -9.768 5.595 1.00 94.12 135 ILE A O 1
ATOM 1104 N N . PRO A 1 136 ? -13.544 -11.449 6.136 1.00 93.75 136 PRO A N 1
ATOM 1105 C CA . PRO A 1 136 ? -14.385 -11.278 4.955 1.00 93.75 136 PRO A CA 1
ATOM 1106 C C . PRO A 1 136 ? -14.874 -9.832 4.780 1.00 93.75 136 PRO A C 1
ATOM 1108 O O . PRO A 1 136 ? -15.363 -9.207 5.722 1.00 93.75 136 PRO A O 1
ATOM 1111 N N . CYS A 1 137 ? -14.805 -9.294 3.555 1.00 92.94 137 CYS A N 1
ATOM 1112 C CA . CYS A 1 137 ? -15.168 -7.895 3.261 1.00 92.94 137 CYS A CA 1
ATOM 1113 C C . CYS A 1 137 ? -16.571 -7.510 3.771 1.00 92.94 137 CYS A C 1
ATOM 1115 O O . CYS A 1 137 ? -16.778 -6.403 4.270 1.00 92.94 137 CYS A O 1
ATOM 1117 N N . LYS A 1 138 ? -17.530 -8.441 3.683 1.00 93.06 138 LYS A N 1
ATOM 1118 C CA . LYS A 1 138 ? -18.918 -8.254 4.144 1.00 93.06 138 LYS A CA 1
ATOM 1119 C C . LYS A 1 138 ? -19.034 -8.139 5.668 1.00 93.06 138 LYS A C 1
ATOM 1121 O O . LYS A 1 138 ? -19.985 -7.545 6.172 1.00 93.06 138 LYS A O 1
ATOM 1126 N N . GLU A 1 1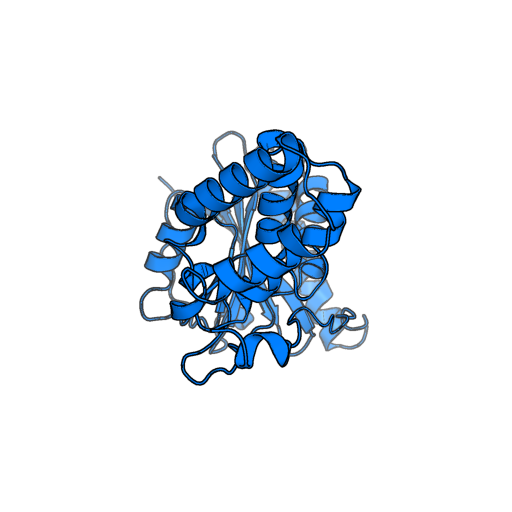39 ? -18.068 -8.687 6.397 1.00 95.38 139 GLU A N 1
ATOM 1127 C CA . GLU A 1 139 ? -18.035 -8.679 7.857 1.00 95.38 139 GLU A CA 1
ATOM 1128 C C . GLU A 1 139 ? -17.355 -7.432 8.422 1.00 95.38 139 GLU A C 1
ATOM 1130 O O . GLU A 1 139 ? -17.629 -7.063 9.562 1.00 95.38 139 GLU A O 1
ATOM 1135 N N . VAL A 1 140 ? -16.517 -6.741 7.639 1.00 96.25 140 VAL A N 1
ATOM 1136 C CA . VAL A 1 140 ? -15.750 -5.565 8.089 1.00 96.25 140 VAL A CA 1
ATOM 1137 C C . VAL A 1 140 ? -16.646 -4.532 8.770 1.00 96.25 140 VAL A C 1
ATOM 1139 O O . VAL A 1 140 ? -16.398 -4.177 9.920 1.00 96.25 140 VAL A O 1
ATOM 1142 N N . GLY A 1 141 ? -17.705 -4.084 8.090 1.00 95.50 141 GLY A N 1
ATOM 1143 C CA . GLY A 1 141 ? -18.618 -3.055 8.600 1.00 95.50 141 GLY A CA 1
ATOM 1144 C C . GLY A 1 141 ? -19.610 -3.535 9.664 1.00 95.50 141 GLY A C 1
ATOM 1145 O O . GLY A 1 141 ? -20.313 -2.716 10.247 1.00 95.50 141 GLY A O 1
ATOM 1146 N N . THR A 1 142 ? -19.695 -4.844 9.907 1.00 94.06 142 THR A N 1
ATOM 1147 C CA . THR A 1 142 ? -20.691 -5.457 10.795 1.00 94.06 142 THR A CA 1
ATOM 1148 C C . THR A 1 142 ? -19.999 -6.135 11.979 1.00 94.06 142 THR A C 1
ATOM 1150 O O . THR A 1 142 ? -19.751 -5.501 13.008 1.00 94.06 142 THR A O 1
ATOM 1153 N N . LYS A 1 143 ? -19.648 -7.413 11.838 1.00 95.56 143 LYS A N 1
ATOM 1154 C CA . LYS A 1 143 ? -19.004 -8.237 12.866 1.00 95.56 143 LYS A CA 1
ATOM 1155 C C . LYS A 1 143 ? -17.600 -7.732 13.214 1.00 95.56 143 LYS A C 1
ATOM 1157 O O . LYS A 1 143 ? -17.277 -7.582 14.389 1.00 95.56 143 LYS A O 1
ATOM 1162 N N . GLY A 1 144 ? -16.796 -7.404 12.200 1.00 96.25 144 GLY A N 1
ATOM 1163 C CA . GLY A 1 144 ? -15.423 -6.894 12.299 1.00 96.25 144 GLY A CA 1
ATOM 1164 C C . GLY A 1 144 ? -15.283 -5.685 13.213 1.00 96.25 144 GLY A C 1
ATOM 1165 O O . GLY A 1 144 ? -14.579 -5.731 14.223 1.00 96.25 144 GLY A O 1
ATOM 1166 N N . MET A 1 145 ? -15.992 -4.609 12.876 1.00 95.44 145 MET A N 1
ATOM 1167 C CA . MET A 1 145 ? -16.004 -3.393 13.683 1.00 95.44 145 MET A CA 1
ATOM 1168 C C . MET A 1 145 ? -16.519 -3.645 15.101 1.00 95.44 145 MET A C 1
ATOM 1170 O O . MET A 1 145 ? -15.854 -3.247 16.049 1.00 95.44 145 MET A O 1
ATOM 1174 N N . ARG A 1 146 ? -17.646 -4.350 15.280 1.00 94.50 146 ARG A N 1
ATOM 1175 C CA . ARG A 1 146 ? -18.200 -4.633 16.620 1.00 94.50 146 ARG A CA 1
ATOM 1176 C C . ARG A 1 146 ? -17.223 -5.412 17.502 1.00 94.50 146 ARG A C 1
ATOM 1178 O O . ARG A 1 146 ? -17.086 -5.097 18.687 1.00 94.50 146 ARG A O 1
ATOM 1185 N N . PHE A 1 147 ? -16.541 -6.402 16.930 1.00 95.12 147 PHE A N 1
ATOM 1186 C CA . PHE A 1 147 ? -15.520 -7.176 17.626 1.00 95.12 147 PHE A CA 1
ATOM 1187 C C . PHE A 1 147 ? -14.361 -6.282 18.072 1.00 95.12 147 PHE A C 1
ATOM 1189 O O . PHE A 1 147 ? -13.979 -6.306 19.241 1.00 95.12 147 PHE A O 1
ATOM 1196 N N . LEU A 1 148 ? -13.835 -5.442 17.175 1.00 94.56 148 LEU A N 1
ATOM 1197 C CA . LEU A 1 148 ? -12.716 -4.560 17.504 1.00 94.56 148 LEU A CA 1
ATOM 1198 C C . LEU A 1 148 ? -13.096 -3.409 18.430 1.00 94.56 148 LEU A C 1
ATOM 1200 O O . LEU A 1 148 ? -12.285 -3.069 19.285 1.00 94.56 148 LEU A O 1
ATOM 1204 N N . CYS A 1 149 ? -14.310 -2.863 18.337 1.00 92.06 149 CYS A N 1
ATOM 1205 C CA . CYS A 1 149 ? -14.857 -1.969 19.356 1.00 92.06 149 CYS A CA 1
ATOM 1206 C C . CYS A 1 149 ? -14.796 -2.665 20.715 1.00 92.06 149 CYS A C 1
ATOM 1208 O O . CYS A 1 149 ? -14.170 -2.162 21.637 1.00 92.06 149 CYS A O 1
ATOM 1210 N N . LYS A 1 150 ? -15.346 -3.882 20.842 1.00 90.00 150 LYS A N 1
ATOM 1211 C CA . LYS A 1 150 ? -15.291 -4.628 22.107 1.00 90.00 150 LYS A CA 1
ATOM 1212 C C . LYS A 1 150 ? -13.849 -4.851 22.577 1.00 90.00 150 LYS A C 1
ATOM 1214 O O . LYS A 1 150 ? -13.563 -4.608 23.744 1.00 90.00 150 LYS A O 1
ATOM 1219 N N . LYS A 1 151 ? -12.950 -5.280 21.692 1.00 90.94 151 LYS A N 1
ATOM 1220 C CA . LYS A 1 151 ? -11.555 -5.593 22.026 1.00 90.94 151 LYS A CA 1
ATOM 1221 C C . LYS A 1 151 ? -10.763 -4.356 22.464 1.00 90.94 151 LYS A C 1
ATOM 1223 O O . LYS A 1 151 ? -10.126 -4.383 23.510 1.00 90.94 151 LYS A O 1
ATOM 1228 N N . LEU A 1 152 ? -10.827 -3.275 21.689 1.00 88.75 152 LEU A N 1
ATOM 1229 C CA . LEU A 1 152 ? -10.043 -2.057 21.915 1.00 88.75 152 LEU A CA 1
ATOM 1230 C C . LEU A 1 152 ? -10.656 -1.146 22.987 1.00 88.75 152 LEU A C 1
ATOM 1232 O O . LEU A 1 152 ? -9.928 -0.425 23.665 1.00 88.75 152 LEU A O 1
ATOM 1236 N N . GLU A 1 153 ? -11.981 -1.176 23.151 1.00 82.19 153 GLU A N 1
ATOM 1237 C CA . GLU A 1 153 ? -12.702 -0.294 24.075 1.00 82.19 153 GLU A CA 1
ATOM 1238 C C . GLU A 1 153 ? -13.002 -0.969 25.420 1.00 82.19 153 GLU A C 1
ATOM 1240 O O . GLU A 1 153 ? -12.906 -0.312 26.453 1.00 82.19 153 GLU A O 1
ATOM 1245 N N . LYS A 1 154 ? -13.335 -2.272 25.446 1.00 65.88 154 LYS A N 1
ATOM 1246 C CA . LYS A 1 154 ? -13.685 -2.994 26.690 1.00 65.88 154 LYS A CA 1
ATOM 1247 C C . LYS A 1 154 ? -12.530 -3.762 27.335 1.00 65.88 154 LYS A C 1
ATOM 1249 O O . LYS A 1 154 ? -12.699 -4.237 28.453 1.00 65.88 154 LYS A O 1
ATOM 1254 N N . GLY A 1 155 ? -11.359 -3.846 26.697 1.00 58.44 155 GLY A N 1
ATOM 1255 C CA . GLY A 1 155 ? -10.133 -4.336 27.350 1.00 58.44 155 GLY A CA 1
ATOM 1256 C C . GLY A 1 155 ? -9.672 -3.452 28.522 1.00 58.44 155 GLY A C 1
ATOM 1257 O O . GLY A 1 155 ? -8.848 -3.868 29.331 1.00 58.44 155 GLY A O 1
ATOM 1258 N N . LYS A 1 156 ? -10.237 -2.243 28.647 1.00 61.75 156 LYS A N 1
ATOM 1259 C CA . LYS A 1 156 ? -9.994 -1.297 29.738 1.00 61.75 156 LYS A CA 1
ATOM 1260 C C . LYS A 1 156 ? -11.230 -1.228 30.635 1.00 61.75 156 LYS A C 1
ATOM 1262 O O . LYS A 1 156 ? -12.310 -0.887 30.164 1.00 61.75 156 LYS A O 1
ATOM 1267 N N . GLN A 1 157 ? -11.067 -1.519 31.927 1.00 61.22 157 GLN A N 1
ATOM 1268 C CA . GLN A 1 157 ? -12.152 -1.629 32.921 1.00 61.22 157 GLN A CA 1
ATOM 1269 C C . GLN A 1 157 ? -13.118 -0.424 32.952 1.00 61.22 157 GLN A C 1
ATOM 1271 O O . GLN A 1 157 ? -14.290 -0.606 33.263 1.00 61.22 157 GLN A O 1
ATOM 1276 N N . THR A 1 158 ? -12.676 0.775 32.545 1.00 69.25 158 THR A N 1
ATOM 1277 C CA . THR A 1 158 ? -13.567 1.874 32.127 1.00 69.25 158 THR A CA 1
ATOM 1278 C C . THR A 1 158 ? -12.802 2.864 31.249 1.00 69.25 158 THR A C 1
ATOM 1280 O O . THR A 1 158 ? -11.811 3.436 31.696 1.00 69.25 158 THR A O 1
ATOM 1283 N N . LEU A 1 159 ? -13.256 3.107 30.016 1.00 78.81 159 LEU A N 1
ATOM 1284 C CA . LEU A 1 159 ? -12.737 4.216 29.207 1.00 78.81 159 LEU A CA 1
ATOM 1285 C C . LEU A 1 159 ? -13.074 5.564 29.857 1.00 78.81 159 LEU A C 1
ATOM 1287 O O . LEU A 1 159 ? -14.155 5.746 30.426 1.00 78.81 159 LEU A O 1
ATOM 1291 N N . THR A 1 160 ? -12.198 6.550 29.703 1.00 87.88 160 THR A N 1
ATOM 1292 C CA . THR A 1 160 ? -12.546 7.948 29.989 1.00 87.88 160 THR A CA 1
ATOM 1293 C C . THR A 1 160 ? -13.580 8.465 28.979 1.00 87.88 160 THR A C 1
ATOM 1295 O O . THR A 1 160 ? -13.733 7.920 27.883 1.00 87.88 160 THR A O 1
ATOM 1298 N N . LYS A 1 161 ? -14.296 9.552 29.309 1.00 89.31 161 LYS A N 1
ATOM 1299 C CA . LYS A 1 161 ? -15.205 10.210 28.347 1.00 89.31 161 LYS A CA 1
ATOM 1300 C C . LYS A 1 161 ? -14.462 10.611 27.065 1.00 89.31 161 LYS A C 1
ATOM 1302 O O . LYS A 1 161 ? -14.938 10.323 25.976 1.00 89.31 161 LYS A O 1
ATOM 1307 N N . LYS A 1 162 ? -13.256 11.173 27.212 1.00 90.75 162 LYS A N 1
ATOM 1308 C CA . LYS A 1 162 ? -12.389 11.558 26.092 1.00 90.75 162 LYS A CA 1
ATOM 1309 C C . LYS A 1 162 ? -12.043 10.370 25.190 1.00 90.75 162 LYS A C 1
ATOM 1311 O O . LYS A 1 162 ? -12.088 10.500 23.971 1.00 90.75 162 LYS A O 1
ATOM 1316 N N . GLU A 1 163 ? -11.712 9.216 25.770 1.00 89.69 163 GLU A N 1
ATOM 1317 C CA . GLU A 1 163 ? -11.409 8.019 24.980 1.00 89.69 163 GLU A CA 1
ATOM 1318 C C . GLU A 1 163 ? -12.632 7.506 24.215 1.00 89.69 163 GLU A C 1
ATOM 1320 O O . GLU A 1 163 ? -12.507 7.188 23.035 1.00 89.69 163 GLU A O 1
ATOM 1325 N N . ARG A 1 164 ? -13.815 7.480 24.848 1.00 90.19 164 ARG A N 1
ATOM 1326 C CA . ARG A 1 164 ? -15.069 7.100 24.172 1.00 90.19 164 ARG A CA 1
ATOM 1327 C C . ARG A 1 164 ? -15.363 7.999 22.974 1.00 90.19 164 ARG A C 1
ATOM 1329 O O . ARG A 1 164 ? -15.588 7.493 21.878 1.00 90.19 164 ARG A O 1
ATOM 1336 N N . ASP A 1 165 ? -15.294 9.314 23.170 1.00 93.25 165 ASP A N 1
ATOM 1337 C CA . ASP A 1 165 ? -15.538 10.294 22.107 1.00 93.25 165 ASP A CA 1
ATOM 1338 C C . ASP A 1 165 ? -14.502 10.149 20.973 1.00 93.25 165 ASP A C 1
ATOM 1340 O O . ASP A 1 165 ? -14.829 10.255 19.789 1.00 93.25 165 ASP A O 1
ATOM 1344 N N . GLY A 1 166 ? -13.245 9.845 21.316 1.00 94.88 166 GLY A N 1
ATOM 1345 C CA . GLY A 1 166 ? -12.186 9.587 20.342 1.00 94.88 166 GLY A CA 1
ATOM 1346 C C . GLY A 1 166 ? -12.401 8.310 19.522 1.00 94.88 166 GLY A C 1
ATOM 1347 O O . GLY A 1 166 ? -12.167 8.330 18.310 1.00 94.88 166 GLY A O 1
ATOM 1348 N N . PHE A 1 167 ? -12.873 7.220 20.135 1.00 93.88 167 PHE A N 1
ATOM 1349 C CA . PHE A 1 167 ? -13.195 5.983 19.414 1.00 93.88 167 PHE A CA 1
ATOM 1350 C C . PHE A 1 167 ? -14.397 6.177 18.490 1.00 93.88 167 PHE A C 1
ATOM 1352 O O . PHE A 1 167 ? -14.303 5.843 17.310 1.00 93.88 167 PHE A O 1
ATOM 1359 N N . ASP A 1 168 ? -15.476 6.803 18.967 1.00 94.62 168 ASP A N 1
ATOM 1360 C CA . ASP A 1 168 ? -16.635 7.150 18.132 1.00 94.62 168 ASP A CA 1
ATOM 1361 C C . ASP A 1 168 ? -16.216 7.994 16.914 1.00 94.62 168 ASP A C 1
ATOM 1363 O O . ASP A 1 168 ? -16.573 7.696 15.769 1.00 94.62 168 ASP A O 1
ATOM 1367 N N . LYS A 1 169 ? -15.350 8.993 17.127 1.00 97.31 169 LYS A N 1
ATOM 1368 C CA . LYS A 1 169 ? -14.777 9.803 16.044 1.00 97.31 169 LYS A CA 1
ATOM 1369 C C . LYS A 1 169 ? -13.959 8.968 15.054 1.00 97.31 169 LYS A C 1
ATOM 1371 O O . LYS A 1 169 ? -14.095 9.164 13.844 1.00 97.31 169 LYS A O 1
ATOM 1376 N N . PHE A 1 170 ? -13.126 8.043 15.537 1.00 97.56 170 PHE A N 1
ATOM 1377 C CA . PHE A 1 170 ? -12.349 7.151 14.674 1.00 97.56 170 PHE A CA 1
ATOM 1378 C C . PHE A 1 170 ? -13.256 6.254 13.831 1.00 97.56 170 PHE A C 1
ATOM 1380 O O . PHE A 1 170 ? -13.047 6.158 12.625 1.00 97.56 170 PHE A O 1
ATOM 1387 N N . TRP A 1 171 ? -14.273 5.631 14.427 1.00 96.94 171 TRP A N 1
ATOM 1388 C CA . TRP A 1 171 ? -15.162 4.718 13.711 1.00 96.94 171 TRP A CA 1
ATOM 1389 C C . TRP A 1 171 ? -16.035 5.441 12.687 1.00 96.94 171 TRP A C 1
ATOM 1391 O O . TRP A 1 171 ? -16.167 4.962 11.562 1.00 96.94 171 TRP A O 1
ATOM 1401 N N . LYS A 1 172 ? -16.533 6.644 13.002 1.00 97.88 172 LYS A N 1
ATOM 1402 C CA . LYS A 1 172 ? -17.207 7.515 12.020 1.00 97.88 172 LYS A CA 1
ATOM 1403 C C . LYS A 1 172 ? -16.299 7.846 10.837 1.00 97.88 172 LYS A C 1
ATOM 1405 O O . LYS A 1 172 ? -16.724 7.768 9.684 1.00 97.88 172 LYS A O 1
ATOM 1410 N N . TYR A 1 173 ? -15.036 8.178 11.106 1.00 97.81 173 TYR A N 1
ATOM 1411 C CA . TYR A 1 173 ? -14.031 8.362 10.061 1.00 97.81 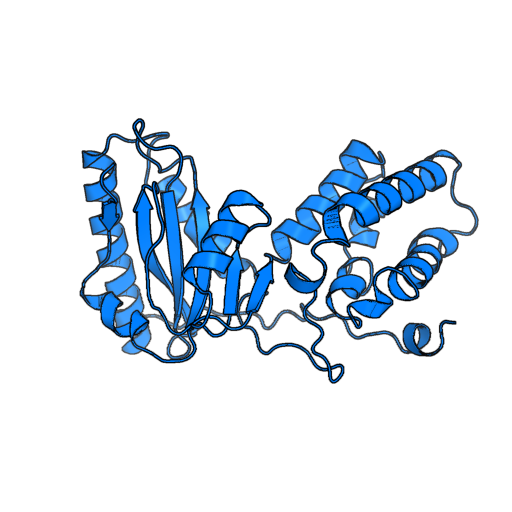173 TYR A CA 1
ATOM 1412 C C . TYR A 1 173 ? -13.790 7.079 9.264 1.00 97.81 173 TYR A C 1
ATOM 1414 O O . TYR A 1 173 ? -13.743 7.129 8.036 1.00 97.81 173 TYR A O 1
ATOM 1422 N N . PHE A 1 174 ? -13.678 5.935 9.937 1.00 97.44 174 PHE A N 1
ATOM 1423 C CA . PHE A 1 174 ? -13.406 4.654 9.307 1.00 97.44 174 PHE A CA 1
ATOM 1424 C C . PHE A 1 174 ? -14.510 4.248 8.331 1.00 97.44 174 PHE A C 1
ATOM 1426 O O . PHE A 1 174 ? -14.230 3.953 7.169 1.00 97.44 174 PHE A O 1
ATOM 1433 N N . VAL A 1 175 ? -15.764 4.316 8.780 1.00 97.75 175 VAL A N 1
ATOM 1434 C CA . VAL A 1 175 ? -16.948 4.035 7.958 1.00 97.75 175 VAL A CA 1
ATOM 1435 C C . VAL A 1 175 ? -17.010 4.967 6.758 1.00 97.75 175 VAL A C 1
ATOM 1437 O O . VAL A 1 175 ? -17.294 4.521 5.653 1.00 97.75 175 VAL A O 1
ATOM 1440 N N . LYS A 1 176 ? -16.716 6.256 6.945 1.00 97.44 176 LYS A N 1
ATOM 1441 C CA . LYS A 1 176 ? -16.770 7.231 5.853 1.00 97.44 176 LYS A CA 1
ATOM 1442 C C . LYS A 1 176 ? -15.642 7.047 4.834 1.00 97.44 176 LYS A C 1
ATOM 1444 O O . LYS A 1 176 ? -15.876 7.218 3.643 1.00 97.44 176 LYS A O 1
ATOM 1449 N N . GLN A 1 177 ? -14.426 6.761 5.294 1.00 95.50 177 GLN A N 1
ATOM 1450 C CA . GLN A 1 177 ? -13.224 6.829 4.461 1.00 95.50 177 GLN A CA 1
ATOM 1451 C C . GLN A 1 177 ? -12.793 5.475 3.890 1.00 95.50 177 GLN A C 1
ATOM 1453 O O . GLN A 1 177 ? -12.321 5.422 2.757 1.00 95.50 177 GLN A O 1
ATOM 1458 N N . TRP A 1 178 ? -12.903 4.399 4.671 1.00 95.62 178 TRP A N 1
ATOM 1459 C CA . TRP A 1 178 ? -12.264 3.116 4.359 1.00 95.62 178 TRP A CA 1
ATOM 1460 C C . TRP A 1 178 ? -13.263 2.038 3.958 1.00 95.62 178 TRP A C 1
ATOM 1462 O O . TRP A 1 178 ? -12.968 1.255 3.058 1.00 95.62 178 TRP A O 1
ATOM 1472 N N . LEU A 1 179 ? -14.453 2.024 4.560 1.00 95.81 179 LEU A N 1
ATOM 1473 C CA . LEU A 1 179 ? -15.481 1.034 4.232 1.00 95.81 179 LEU A CA 1
ATOM 1474 C C . LEU A 1 179 ? -15.944 1.076 2.757 1.00 95.81 179 LEU A C 1
ATOM 1476 O O . LEU A 1 179 ? -16.067 0.002 2.171 1.00 95.81 179 LEU A O 1
ATOM 1480 N N . PRO A 1 180 ? -16.114 2.246 2.097 1.00 95.06 180 PRO A N 1
ATOM 1481 C CA . PRO A 1 180 ? -16.542 2.298 0.694 1.00 95.06 180 PRO A CA 1
ATOM 1482 C C . PRO A 1 180 ? -15.524 1.716 -0.292 1.00 95.06 180 PRO A C 1
ATOM 1484 O O . PRO A 1 180 ? -15.866 1.425 -1.432 1.00 95.06 180 PRO A O 1
ATOM 1487 N N . ILE A 1 181 ? -14.268 1.576 0.136 1.00 92.50 181 ILE A N 1
ATOM 1488 C CA . ILE A 1 181 ? -13.164 1.052 -0.670 1.00 92.50 181 ILE A CA 1
ATOM 1489 C C . ILE A 1 181 ? -12.579 -0.221 -0.050 1.00 92.50 181 ILE A C 1
ATOM 1491 O O . ILE A 1 181 ? -11.405 -0.507 -0.260 1.00 92.50 181 ILE A O 1
ATOM 1495 N N . VAL A 1 182 ? -13.368 -0.974 0.729 1.00 93.00 182 VAL A N 1
ATOM 1496 C CA . VAL A 1 182 ? -12.912 -2.188 1.435 1.00 93.00 182 VAL A CA 1
ATOM 1497 C C . VAL A 1 182 ? -12.206 -3.179 0.509 1.00 93.00 182 VAL A C 1
ATOM 1499 O O . VAL A 1 182 ? -11.122 -3.654 0.834 1.00 93.00 182 VAL A O 1
ATOM 1502 N N . GLU A 1 183 ? -12.736 -3.380 -0.696 1.00 89.62 183 GLU A N 1
ATOM 1503 C CA . GLU A 1 183 ? -12.169 -4.267 -1.723 1.00 89.62 183 GLU A CA 1
ATOM 1504 C C . GLU A 1 183 ? -10.781 -3.833 -2.219 1.00 89.62 183 GLU A C 1
ATOM 1506 O O . GLU A 1 183 ? -10.077 -4.613 -2.849 1.00 89.62 183 GLU A O 1
ATOM 1511 N N . LYS A 1 184 ? -10.382 -2.582 -1.961 1.00 88.50 184 LYS A N 1
ATOM 1512 C CA . LYS A 1 184 ? -9.088 -2.028 -2.372 1.00 88.50 184 LYS A CA 1
ATOM 1513 C C . LYS A 1 184 ? -7.990 -2.248 -1.337 1.00 88.50 184 LYS A C 1
ATOM 1515 O O . LYS A 1 184 ? -6.841 -1.954 -1.629 1.00 88.50 184 LYS A O 1
ATOM 1520 N N . TRP A 1 185 ? -8.295 -2.676 -0.114 1.00 90.31 185 TRP A N 1
ATOM 1521 C CA . TRP A 1 185 ? -7.281 -2.844 0.943 1.00 90.31 185 TRP A CA 1
ATOM 1522 C C . TRP A 1 185 ? -7.443 -4.095 1.796 1.00 90.31 185 TRP A C 1
ATOM 1524 O O . TRP A 1 185 ? -6.496 -4.493 2.478 1.00 90.31 185 TRP A O 1
ATOM 1534 N N . ASN A 1 186 ? -8.627 -4.695 1.791 1.00 91.75 186 ASN A N 1
ATOM 1535 C CA . ASN A 1 186 ? -8.854 -6.000 2.373 1.00 91.75 186 ASN A CA 1
ATOM 1536 C C . ASN A 1 186 ? -8.341 -7.075 1.409 1.00 91.75 186 ASN A C 1
ATOM 1538 O O . ASN A 1 186 ? -8.489 -6.961 0.195 1.00 91.75 186 ASN A O 1
ATOM 1542 N N . ILE A 1 187 ? -7.698 -8.094 1.965 1.00 89.50 187 ILE A N 1
ATOM 1543 C CA . ILE A 1 187 ? -7.018 -9.133 1.198 1.00 89.50 187 ILE A CA 1
ATOM 1544 C C . ILE A 1 187 ? -7.701 -10.501 1.285 1.00 89.50 187 ILE A C 1
ATOM 1546 O O . ILE A 1 187 ? -7.181 -11.468 0.734 1.00 89.50 187 ILE A O 1
ATOM 1550 N N . CYS A 1 188 ? -8.820 -10.592 2.003 1.00 89.75 188 CYS A N 1
ATOM 1551 C CA . CYS A 1 188 ? -9.615 -11.804 2.123 1.00 89.75 188 CYS A CA 1
ATOM 1552 C C . CYS A 1 188 ? -10.327 -12.080 0.793 1.00 89.75 188 CYS A C 1
ATOM 1554 O O . CYS A 1 188 ? -11.062 -11.234 0.268 1.00 89.75 188 CYS A O 1
ATOM 1556 N N . ALA A 1 189 ? -10.078 -13.262 0.245 1.00 83.12 189 ALA A N 1
ATOM 1557 C CA . ALA A 1 189 ? -10.734 -13.795 -0.931 1.00 83.12 189 ALA A CA 1
ATOM 1558 C C . ALA A 1 189 ? -12.119 -14.371 -0.573 1.00 83.12 189 ALA A C 1
ATOM 1560 O O . ALA A 1 189 ? -12.551 -14.391 0.580 1.00 83.12 189 ALA A O 1
ATOM 1561 N N . LYS A 1 190 ? -12.883 -14.782 -1.592 1.00 73.69 190 LYS A N 1
ATOM 1562 C CA . LYS A 1 190 ? -14.293 -15.193 -1.430 1.00 73.69 190 LYS A CA 1
ATOM 1563 C C . LYS A 1 190 ? -14.479 -16.506 -0.662 1.00 73.69 190 LYS A C 1
ATOM 1565 O O . LYS A 1 190 ? -15.559 -16.727 -0.125 1.00 73.69 190 LYS A O 1
ATOM 1570 N N . ASP A 1 191 ? -13.467 -17.356 -0.665 1.00 71.56 191 ASP A N 1
ATOM 1571 C CA . ASP A 1 191 ? -13.382 -18.656 0.007 1.00 71.56 191 ASP A CA 1
ATOM 1572 C C . ASP A 1 191 ? -12.884 -18.558 1.457 1.00 71.56 191 ASP A C 1
ATOM 1574 O O . ASP A 1 191 ? -12.899 -19.556 2.171 1.00 71.56 191 ASP A O 1
ATOM 1578 N N . GLY A 1 192 ? -12.502 -17.361 1.914 1.00 70.25 192 GLY A N 1
ATOM 1579 C CA . GLY A 1 192 ? -11.900 -17.156 3.231 1.00 70.25 192 GLY A CA 1
ATOM 1580 C C . GLY A 1 192 ? -10.374 -17.268 3.233 1.00 70.25 192 GLY A C 1
ATOM 1581 O O . GLY A 1 192 ? -9.763 -16.961 4.256 1.00 70.25 192 GLY A O 1
ATOM 1582 N N . ASP A 1 193 ? -9.759 -17.619 2.097 1.00 80.69 193 ASP A N 1
ATOM 1583 C CA . ASP A 1 193 ? -8.312 -17.542 1.916 1.00 80.69 193 ASP A CA 1
ATOM 1584 C C . ASP A 1 193 ? -7.864 -16.094 1.665 1.00 80.69 193 ASP A C 1
ATOM 1586 O O . ASP A 1 193 ? -8.648 -15.139 1.684 1.00 80.69 193 ASP A O 1
ATOM 1590 N N . TYR A 1 194 ? -6.566 -15.901 1.450 1.00 84.62 194 TYR A N 1
ATOM 1591 C CA . TYR A 1 194 ? -5.986 -14.605 1.120 1.00 84.62 194 TYR A CA 1
ATOM 1592 C C . TYR A 1 194 ? -5.538 -14.582 -0.334 1.00 84.62 194 TYR A C 1
ATOM 1594 O O . TYR A 1 194 ? -5.002 -15.572 -0.828 1.00 84.62 194 TYR A O 1
ATOM 1602 N N . TYR A 1 195 ? -5.689 -13.441 -1.013 1.00 78.44 195 TYR A N 1
ATOM 1603 C CA . TYR A 1 195 ? -5.072 -13.281 -2.330 1.00 78.44 195 TYR A CA 1
ATOM 1604 C C . TYR A 1 195 ? -3.560 -13.500 -2.222 1.00 78.44 195 TYR A C 1
ATOM 1606 O O . TYR A 1 195 ? -2.900 -12.872 -1.387 1.00 78.44 195 TYR A O 1
ATOM 1614 N N . ASP A 1 196 ? -3.021 -14.353 -3.092 1.00 75.38 196 ASP A N 1
ATOM 1615 C CA . ASP A 1 196 ? -1.580 -14.513 -3.228 1.00 75.38 196 ASP A CA 1
ATOM 1616 C C . ASP A 1 196 ? -0.976 -13.178 -3.675 1.00 75.38 196 ASP A C 1
ATOM 1618 O O . ASP A 1 196 ? -1.307 -12.641 -4.736 1.00 75.38 196 ASP A O 1
ATOM 1622 N N . MET A 1 197 ? -0.168 -12.571 -2.808 1.00 76.75 197 MET A N 1
ATOM 1623 C CA . MET A 1 197 ? 0.384 -11.250 -3.057 1.00 76.75 197 MET A CA 1
ATOM 1624 C C . MET A 1 197 ? 1.748 -11.076 -2.419 1.00 76.75 197 MET A C 1
ATOM 1626 O O . MET A 1 197 ? 1.972 -11.316 -1.232 1.00 76.75 197 MET A O 1
ATOM 1630 N N . VAL A 1 198 ? 2.643 -10.492 -3.202 1.00 75.19 198 VAL A N 1
ATOM 1631 C CA . VAL A 1 198 ? 3.978 -10.121 -2.735 1.00 75.19 198 VAL A CA 1
ATOM 1632 C C . VAL A 1 198 ? 4.031 -8.649 -2.283 1.00 75.19 198 VAL A C 1
ATOM 1634 O O . VAL A 1 198 ? 4.886 -8.228 -1.495 1.00 75.19 198 VAL A O 1
ATOM 1637 N N . ASN A 1 199 ? 3.056 -7.852 -2.723 1.00 70.38 199 ASN A N 1
ATOM 1638 C CA . ASN A 1 199 ? 2.991 -6.397 -2.568 1.00 70.38 199 ASN A CA 1
ATOM 1639 C C . ASN A 1 199 ? 2.539 -5.887 -1.180 1.00 70.38 199 ASN A C 1
ATOM 1641 O O . ASN A 1 199 ? 2.392 -4.678 -0.987 1.00 70.38 199 ASN A O 1
ATOM 1645 N N . ARG A 1 200 ? 2.327 -6.766 -0.188 1.00 72.06 200 ARG A N 1
ATOM 1646 C CA . ARG A 1 200 ? 1.901 -6.350 1.166 1.00 72.06 200 ARG A CA 1
ATOM 1647 C C . ARG A 1 200 ? 3.045 -5.783 2.020 1.00 72.06 200 ARG A C 1
ATOM 1649 O O . ARG A 1 200 ? 2.798 -5.016 2.953 1.00 72.06 200 ARG A O 1
ATOM 1656 N N . THR A 1 201 ? 4.295 -6.149 1.725 1.00 63.47 201 THR A N 1
ATOM 1657 C CA . THR A 1 201 ? 5.472 -5.711 2.497 1.00 63.47 201 THR A CA 1
ATOM 1658 C C . THR A 1 201 ? 6.012 -4.365 2.000 1.00 63.47 201 THR A C 1
ATOM 1660 O O . THR A 1 201 ? 6.035 -4.079 0.808 1.00 63.47 201 THR A O 1
ATOM 1663 N N . ASN A 1 202 ? 6.442 -3.505 2.925 1.00 58.50 202 ASN A N 1
ATOM 1664 C CA . ASN A 1 202 ? 6.770 -2.094 2.671 1.00 58.50 202 ASN A CA 1
ATOM 1665 C C . ASN A 1 202 ? 8.262 -1.801 2.442 1.00 58.50 202 ASN A C 1
ATOM 1667 O O . ASN A 1 202 ? 8.610 -0.693 2.034 1.00 58.50 202 ASN A O 1
ATOM 1671 N N . ASN A 1 203 ? 9.152 -2.756 2.719 1.00 62.12 203 ASN A N 1
ATOM 1672 C CA . ASN A 1 203 ? 10.584 -2.463 2.825 1.00 62.12 203 ASN A CA 1
ATOM 1673 C C . ASN A 1 203 ? 11.245 -2.095 1.487 1.00 62.12 203 ASN A C 1
ATOM 1675 O O . ASN A 1 203 ? 12.080 -1.193 1.458 1.00 62.12 203 ASN A O 1
ATOM 1679 N N . GLY A 1 204 ? 10.890 -2.766 0.386 1.00 66.06 204 GLY A N 1
ATOM 1680 C CA . GLY A 1 204 ? 11.558 -2.555 -0.907 1.00 66.06 204 GLY A CA 1
ATOM 1681 C C . GLY A 1 204 ? 11.279 -1.178 -1.511 1.00 66.06 204 GLY A C 1
ATOM 1682 O O . GLY A 1 204 ? 12.175 -0.510 -2.020 1.00 66.06 204 GLY A O 1
ATOM 1683 N N . LEU A 1 205 ? 10.039 -0.720 -1.394 1.00 70.56 205 LEU A N 1
ATOM 1684 C CA . LEU A 1 205 ? 9.589 0.496 -2.045 1.00 70.56 205 LEU A CA 1
ATOM 1685 C C . LEU A 1 205 ? 9.975 1.778 -1.314 1.00 70.56 205 LEU A C 1
ATOM 1687 O O . LEU A 1 205 ? 10.469 2.705 -1.943 1.00 70.56 205 LEU A O 1
ATOM 1691 N N . GLU A 1 206 ? 9.726 1.869 -0.005 1.00 74.56 206 GLU A N 1
ATOM 1692 C CA . GLU A 1 206 ? 10.056 3.086 0.752 1.00 74.56 206 GLU A CA 1
ATOM 1693 C C . GLU A 1 206 ? 11.559 3.382 0.664 1.00 74.56 206 GLU A C 1
ATOM 1695 O O . GLU A 1 206 ? 11.987 4.538 0.627 1.00 74.56 206 GLU A O 1
ATOM 1700 N N . SER A 1 207 ? 12.362 2.316 0.578 1.00 80.19 207 SER A N 1
ATOM 1701 C CA . SER A 1 207 ? 13.788 2.394 0.279 1.00 80.19 207 SER A CA 1
ATOM 1702 C C . SER A 1 207 ? 14.041 2.985 -1.111 1.00 80.19 207 SER A C 1
ATOM 1704 O O . SER A 1 207 ? 14.815 3.934 -1.246 1.00 80.19 207 SER A O 1
ATOM 1706 N N . TYR A 1 208 ? 13.347 2.486 -2.136 1.00 86.31 208 TYR A N 1
ATOM 1707 C CA . TYR A 1 208 ? 13.511 2.963 -3.504 1.00 86.31 208 TYR A CA 1
ATOM 1708 C C . TYR A 1 208 ? 13.065 4.420 -3.690 1.00 86.31 208 TYR A C 1
ATOM 1710 O O . TYR A 1 208 ? 13.813 5.231 -4.229 1.00 86.31 208 TYR A O 1
ATOM 1718 N N . ASN A 1 209 ? 11.903 4.797 -3.161 1.00 82.19 209 ASN A N 1
ATOM 1719 C CA . ASN A 1 209 ? 11.419 6.177 -3.190 1.00 82.19 209 ASN A CA 1
ATOM 1720 C C . ASN A 1 209 ? 12.395 7.139 -2.517 1.00 82.19 209 ASN A C 1
ATOM 1722 O O . ASN A 1 209 ? 12.681 8.216 -3.042 1.00 82.19 209 ASN A O 1
ATOM 1726 N N . ARG A 1 210 ? 12.948 6.744 -1.365 1.00 85.00 210 ARG A N 1
ATOM 1727 C CA . ARG A 1 210 ? 13.976 7.526 -0.674 1.00 85.00 210 ARG A CA 1
ATOM 1728 C C . ARG A 1 210 ? 15.226 7.681 -1.528 1.00 85.00 210 ARG A C 1
ATOM 1730 O O . ARG A 1 210 ? 15.716 8.799 -1.650 1.00 85.00 210 ARG A O 1
ATOM 1737 N N . ARG A 1 211 ? 15.704 6.591 -2.136 1.00 89.06 211 ARG A N 1
ATOM 1738 C CA . ARG A 1 211 ? 16.843 6.610 -3.058 1.00 89.06 211 ARG A CA 1
ATOM 1739 C C . ARG A 1 211 ? 16.591 7.587 -4.200 1.00 89.06 211 ARG A C 1
ATOM 1741 O O . ARG A 1 211 ? 17.381 8.501 -4.379 1.00 89.06 211 ARG A O 1
ATOM 1748 N N . VAL A 1 212 ? 15.484 7.443 -4.929 1.00 87.94 212 VAL A N 1
ATOM 1749 C CA . VAL A 1 212 ? 15.163 8.318 -6.066 1.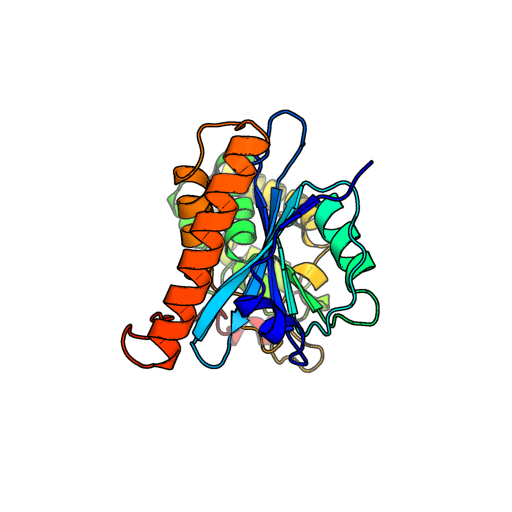00 87.94 212 VAL A CA 1
ATOM 1750 C C . VAL A 1 212 ? 15.088 9.773 -5.626 1.00 87.94 212 VAL A C 1
ATOM 1752 O O . VAL A 1 212 ? 15.705 10.625 -6.252 1.00 87.94 212 VAL A O 1
ATOM 1755 N N . ASN A 1 213 ? 14.407 10.072 -4.520 1.00 85.12 213 ASN A N 1
ATOM 1756 C CA . ASN A 1 213 ? 14.302 11.443 -4.022 1.00 85.12 213 ASN A CA 1
ATOM 1757 C C . ASN A 1 213 ? 15.655 12.047 -3.611 1.00 85.12 213 ASN A C 1
ATOM 1759 O O . ASN A 1 213 ? 15.811 13.258 -3.700 1.00 85.12 213 ASN A O 1
ATOM 1763 N N . GLN A 1 214 ? 16.633 11.233 -3.204 1.00 89.44 214 GLN A N 1
ATOM 1764 C CA . GLN A 1 214 ? 17.996 11.691 -2.910 1.00 89.44 214 GLN A CA 1
ATOM 1765 C C . GLN A 1 214 ? 18.831 11.963 -4.169 1.00 89.44 214 GLN A C 1
ATOM 1767 O O . GLN A 1 214 ? 19.806 12.705 -4.095 1.00 89.44 214 GLN A O 1
ATOM 1772 N N . LEU A 1 215 ? 18.466 11.387 -5.319 1.00 90.44 215 LEU A N 1
ATOM 1773 C CA . LEU A 1 215 ? 19.174 11.620 -6.582 1.00 90.44 215 LEU A CA 1
ATOM 1774 C C . LEU A 1 215 ? 18.855 12.986 -7.204 1.00 90.44 215 LEU A C 1
ATOM 1776 O O . LEU A 1 215 ? 19.570 13.424 -8.105 1.00 90.44 215 LEU A O 1
ATOM 1780 N N . PHE A 1 216 ? 17.787 13.649 -6.754 1.00 87.06 216 PHE A N 1
ATOM 1781 C CA . PHE A 1 216 ? 17.291 14.884 -7.347 1.00 87.06 216 PHE A CA 1
ATOM 1782 C C . PHE A 1 216 ? 17.353 16.063 -6.375 1.00 87.06 216 PHE A C 1
ATOM 1784 O O . PHE A 1 216 ? 16.939 15.924 -5.223 1.00 87.06 216 PHE A O 1
ATOM 1791 N N . PRO A 1 217 ? 17.752 17.265 -6.835 1.00 82.06 217 PRO A N 1
ATOM 1792 C CA . PRO A 1 217 ? 17.301 18.481 -6.174 1.00 82.06 217 PRO A CA 1
ATOM 1793 C C . PRO A 1 217 ? 15.773 18.581 -6.299 1.00 82.06 217 PRO A C 1
ATOM 1795 O O . PRO A 1 217 ? 15.181 18.052 -7.243 1.00 82.06 217 PRO A O 1
ATOM 1798 N N . SER A 1 218 ? 15.122 19.267 -5.356 1.00 83.94 218 SER A N 1
ATOM 1799 C CA . SER A 1 218 ? 13.670 19.474 -5.415 1.00 83.94 218 SER A CA 1
ATOM 1800 C C . SER A 1 218 ? 13.286 20.142 -6.735 1.00 83.94 218 SER A C 1
ATOM 1802 O O . SER A 1 218 ? 13.818 21.204 -7.052 1.00 83.94 218 SER A O 1
ATOM 1804 N N . ARG A 1 219 ? 12.353 19.529 -7.476 1.00 86.06 219 ARG A N 1
ATOM 1805 C CA . ARG A 1 219 ? 11.836 20.022 -8.763 1.00 86.06 219 ARG A CA 1
ATOM 1806 C C . ARG A 1 219 ? 12.957 20.275 -9.793 1.00 86.06 219 ARG A C 1
ATOM 1808 O O . ARG A 1 219 ? 13.249 21.419 -10.112 1.00 86.06 219 ARG A O 1
ATOM 1815 N N . PRO A 1 220 ? 13.597 19.239 -10.357 1.00 90.50 220 PRO A N 1
ATOM 1816 C CA . PRO A 1 220 ? 14.690 19.425 -11.315 1.00 90.50 220 PRO A CA 1
ATOM 1817 C C . PRO A 1 220 ? 14.226 20.045 -12.651 1.00 90.50 220 PRO A C 1
ATOM 1819 O O . PRO A 1 220 ? 13.034 20.130 -12.961 1.00 90.50 220 PRO A O 1
ATOM 1822 N N . THR A 1 221 ? 15.174 20.432 -13.510 1.00 92.12 221 THR A N 1
ATOM 1823 C CA . THR A 1 221 ? 14.866 20.678 -14.929 1.00 92.12 221 THR A CA 1
ATOM 1824 C C . THR A 1 221 ? 14.556 19.356 -15.632 1.00 92.12 221 THR A C 1
ATOM 1826 O O . THR A 1 221 ? 14.961 18.284 -15.177 1.00 92.12 221 THR A O 1
ATOM 1829 N N . LEU A 1 222 ? 13.863 19.401 -16.774 1.00 90.19 222 LEU A N 1
ATOM 1830 C CA . LEU A 1 222 ? 13.585 18.176 -17.526 1.00 90.19 222 LEU A CA 1
ATOM 1831 C C . LEU A 1 222 ? 14.878 17.471 -17.967 1.00 90.19 222 LEU A C 1
ATOM 1833 O O . LEU A 1 222 ? 14.947 16.253 -17.888 1.00 90.19 222 LEU A O 1
ATOM 1837 N N . ILE A 1 223 ? 15.898 18.214 -18.405 1.00 90.75 223 ILE A N 1
ATOM 1838 C CA . ILE A 1 223 ? 17.176 17.632 -18.846 1.00 90.75 223 ILE A CA 1
ATOM 1839 C C . ILE A 1 223 ? 17.864 16.911 -17.682 1.00 90.75 223 ILE A C 1
ATOM 1841 O O . ILE A 1 223 ? 18.240 15.750 -17.828 1.00 90.75 223 ILE A O 1
ATOM 1845 N N . ALA A 1 224 ? 17.946 17.559 -16.514 1.00 91.31 224 ALA A N 1
ATOM 1846 C CA . ALA A 1 224 ? 18.509 16.945 -15.314 1.00 91.31 224 ALA A CA 1
ATOM 1847 C C . ALA A 1 224 ? 17.723 15.690 -14.902 1.00 91.31 224 ALA A C 1
ATOM 1849 O O . ALA A 1 224 ? 18.317 14.672 -14.551 1.00 91.31 224 ALA A O 1
ATOM 1850 N N . PHE A 1 225 ? 16.391 15.730 -15.015 1.00 91.69 225 PHE A N 1
ATOM 1851 C CA . PHE A 1 225 ? 15.544 14.561 -14.797 1.00 91.69 225 PHE A CA 1
ATOM 1852 C C . PHE A 1 225 ? 15.916 13.389 -15.703 1.00 91.69 225 PHE A C 1
ATOM 1854 O O . PHE A 1 225 ? 16.169 12.294 -15.205 1.00 91.69 225 PHE A O 1
ATOM 1861 N N . VAL A 1 226 ? 15.992 13.620 -17.017 1.00 91.50 226 VAL A N 1
ATOM 1862 C CA . VAL A 1 226 ? 16.323 12.564 -17.983 1.00 91.50 226 VAL A CA 1
ATOM 1863 C C . VAL A 1 226 ? 17.695 11.962 -17.695 1.00 91.50 226 VAL A C 1
ATOM 1865 O O . VAL A 1 226 ? 17.802 10.743 -17.626 1.00 91.50 226 VAL A O 1
ATOM 1868 N N . GLN A 1 227 ? 18.718 12.788 -17.473 1.00 92.50 227 GLN A N 1
ATOM 1869 C CA . GLN A 1 227 ? 20.089 12.318 -17.238 1.00 92.50 227 GLN A CA 1
ATOM 1870 C C . GLN A 1 227 ? 20.199 11.433 -15.989 1.00 92.50 227 GLN A C 1
ATOM 1872 O O . GLN A 1 227 ? 20.829 10.374 -16.014 1.00 92.50 227 GLN A O 1
ATOM 1877 N N . VAL A 1 228 ? 19.566 11.846 -14.889 1.00 93.69 228 VAL A N 1
ATOM 1878 C CA . VAL A 1 228 ? 19.599 11.083 -13.637 1.00 93.69 228 VAL A CA 1
ATOM 1879 C C . VAL A 1 228 ? 18.768 9.807 -13.750 1.00 93.69 228 VAL A C 1
ATOM 1881 O O . VAL A 1 228 ? 19.251 8.752 -13.344 1.00 93.69 228 VAL A O 1
ATOM 1884 N N . ILE A 1 229 ? 17.556 9.865 -14.322 1.00 92.94 229 ILE A N 1
ATOM 1885 C CA . ILE A 1 229 ? 16.724 8.667 -14.522 1.00 92.94 229 ILE A CA 1
ATOM 1886 C C . ILE A 1 229 ? 17.396 7.679 -15.471 1.00 92.94 229 ILE A C 1
ATOM 1888 O O . ILE A 1 229 ? 17.339 6.480 -15.223 1.00 92.94 229 ILE A O 1
ATOM 1892 N N . GLU A 1 230 ? 18.068 8.142 -16.525 1.00 93.50 230 GLU A N 1
ATOM 1893 C CA . GLU A 1 230 ? 18.824 7.264 -17.415 1.00 93.50 230 GLU A CA 1
ATOM 1894 C C . GLU A 1 230 ? 19.910 6.512 -16.634 1.00 93.50 230 GLU A C 1
ATOM 1896 O O . GLU A 1 230 ? 19.935 5.278 -16.648 1.00 93.50 230 GLU A O 1
ATOM 1901 N N . LYS A 1 231 ? 20.756 7.237 -15.889 1.00 94.31 231 LYS A N 1
ATOM 1902 C CA . LYS A 1 231 ? 21.824 6.649 -15.068 1.00 94.31 231 LYS A CA 1
ATOM 1903 C C . LYS A 1 231 ? 21.274 5.674 -14.027 1.00 94.31 231 LYS A C 1
ATOM 1905 O O . LYS A 1 231 ? 21.805 4.575 -13.875 1.00 94.31 231 LYS A O 1
ATOM 1910 N N . GLU A 1 232 ? 20.202 6.054 -13.339 1.00 94.69 232 GLU A N 1
ATOM 1911 C CA . GLU A 1 232 ? 19.535 5.198 -12.361 1.00 94.69 232 GLU A CA 1
ATOM 1912 C C . GLU A 1 232 ? 18.954 3.947 -13.027 1.00 94.69 232 GLU A C 1
ATOM 1914 O O . GLU A 1 232 ? 19.159 2.839 -12.545 1.00 94.69 232 GLU A O 1
ATOM 1919 N N . SER A 1 233 ? 18.307 4.081 -14.183 1.00 94.00 233 SER A N 1
ATOM 1920 C CA . SER A 1 233 ? 17.733 2.946 -14.907 1.00 94.00 233 SER A CA 1
ATOM 1921 C C . SER A 1 233 ? 18.796 1.953 -15.397 1.00 94.00 233 SER A C 1
ATOM 1923 O O . SER A 1 233 ? 18.558 0.744 -15.377 1.00 94.00 233 SER A O 1
ATOM 1925 N N . ARG A 1 234 ? 19.991 2.428 -15.785 1.00 95.50 234 ARG A N 1
ATOM 1926 C CA . ARG A 1 234 ? 21.150 1.573 -16.106 1.00 95.50 234 ARG A CA 1
ATOM 1927 C C . ARG A 1 234 ? 21.682 0.871 -14.862 1.00 95.50 234 ARG A C 1
ATOM 1929 O O . ARG A 1 234 ? 21.947 -0.326 -14.902 1.00 95.50 234 ARG A O 1
ATOM 1936 N N . HIS A 1 235 ? 21.780 1.587 -13.743 1.00 94.94 235 HIS A N 1
ATOM 1937 C CA . HIS A 1 235 ? 22.182 0.992 -12.471 1.00 94.94 235 HIS A CA 1
ATOM 1938 C C . HIS A 1 235 ? 21.230 -0.130 -12.035 1.00 94.94 235 HIS A C 1
ATOM 1940 O O . HIS A 1 235 ? 21.691 -1.183 -11.607 1.00 94.94 235 HIS A O 1
ATOM 1946 N N . GLN A 1 236 ? 19.919 0.067 -12.182 1.00 94.62 236 GLN A N 1
ATOM 1947 C CA . GLN A 1 236 ? 18.909 -0.930 -11.816 1.00 94.62 236 GLN A CA 1
ATOM 1948 C C . GLN A 1 236 ? 18.980 -2.180 -12.706 1.00 94.62 236 GLN A C 1
ATOM 1950 O O . GLN A 1 236 ? 18.891 -3.296 -12.197 1.00 94.62 236 GLN A O 1
ATOM 1955 N N . ALA A 1 237 ? 19.229 -2.019 -14.010 1.00 95.19 237 ALA A N 1
ATOM 1956 C CA . ALA A 1 237 ? 19.457 -3.151 -14.909 1.00 95.19 237 ALA A CA 1
ATOM 1957 C C . ALA A 1 237 ? 20.737 -3.928 -14.564 1.00 95.19 237 ALA A C 1
ATOM 1959 O O . ALA A 1 237 ? 20.714 -5.157 -14.472 1.00 95.19 237 ALA A O 1
ATOM 1960 N N . GLN A 1 238 ? 21.830 -3.218 -14.269 1.00 96.00 238 GLN A N 1
ATOM 1961 C CA . GLN A 1 238 ? 23.074 -3.848 -13.835 1.00 96.00 238 GLN A CA 1
ATOM 1962 C C . GLN A 1 238 ? 22.911 -4.577 -12.496 1.00 96.00 238 GLN A C 1
ATOM 1964 O O . GLN A 1 238 ? 23.429 -5.680 -12.339 1.00 96.00 238 GLN A O 1
ATOM 1969 N N . LEU A 1 239 ? 22.194 -3.984 -11.537 1.00 93.88 239 LEU A N 1
ATOM 1970 C CA . LEU A 1 239 ? 21.907 -4.608 -10.247 1.00 93.88 239 LEU A CA 1
ATOM 1971 C C . LEU A 1 239 ? 21.129 -5.911 -10.439 1.00 93.88 239 LEU A C 1
ATOM 1973 O O . LEU A 1 239 ? 21.523 -6.937 -9.892 1.00 93.88 239 LEU A O 1
ATOM 1977 N N . LEU A 1 240 ? 20.086 -5.891 -11.269 1.00 94.69 240 LEU A N 1
ATOM 1978 C CA . LEU A 1 240 ? 19.317 -7.086 -11.593 1.00 94.69 240 LEU A CA 1
ATOM 1979 C C . LEU A 1 240 ? 20.189 -8.178 -12.232 1.00 94.69 240 LEU A C 1
ATOM 1981 O O . LEU A 1 240 ? 20.136 -9.335 -11.821 1.00 94.69 240 LEU A O 1
ATOM 1985 N N . SER A 1 241 ? 21.024 -7.809 -13.206 1.00 95.25 241 SER A N 1
ATOM 1986 C CA . SER A 1 241 ? 21.973 -8.727 -13.851 1.00 95.25 241 SER A CA 1
ATOM 1987 C C . SER A 1 241 ? 22.976 -9.318 -12.852 1.00 95.25 241 SER A C 1
ATOM 1989 O O . SER A 1 241 ? 23.246 -10.520 -12.856 1.00 95.25 241 SER A O 1
ATOM 1991 N N . ASN A 1 242 ? 23.483 -8.499 -11.930 1.00 95.81 242 ASN A N 1
ATOM 1992 C CA . ASN A 1 242 ? 24.389 -8.949 -10.878 1.00 95.81 242 ASN A CA 1
ATOM 1993 C C . ASN A 1 242 ? 23.717 -9.935 -9.916 1.00 95.81 242 ASN A C 1
ATOM 1995 O O . ASN A 1 242 ? 24.367 -10.892 -9.505 1.00 95.81 242 ASN A O 1
ATOM 1999 N N . ILE A 1 243 ? 22.436 -9.737 -9.588 1.00 93.75 243 ILE A N 1
ATOM 2000 C CA . ILE A 1 243 ? 21.678 -10.688 -8.764 1.00 93.75 243 ILE A CA 1
ATOM 2001 C C . ILE A 1 243 ? 21.504 -12.013 -9.513 1.00 93.75 243 ILE A C 1
ATOM 2003 O O . ILE A 1 243 ? 21.862 -13.065 -8.992 1.00 93.75 243 ILE A O 1
ATOM 2007 N N . ARG A 1 244 ? 21.070 -11.970 -10.779 1.00 94.19 244 ARG A N 1
ATOM 2008 C CA . ARG A 1 244 ? 20.889 -13.174 -11.617 1.00 94.19 244 ARG A CA 1
ATOM 2009 C C . ARG A 1 244 ? 22.165 -13.984 -11.818 1.00 94.19 244 ARG A C 1
ATOM 2011 O O . ARG A 1 244 ? 22.108 -15.198 -11.952 1.00 94.19 244 ARG A O 1
ATOM 2018 N N . THR A 1 245 ? 23.311 -13.312 -11.866 1.00 95.06 245 THR A N 1
ATOM 2019 C CA . THR A 1 245 ? 24.626 -13.954 -12.027 1.00 95.06 245 THR A CA 1
ATOM 2020 C C . THR A 1 245 ? 25.281 -14.332 -10.698 1.00 95.06 245 THR A C 1
ATOM 2022 O O . THR A 1 245 ? 26.425 -14.779 -10.696 1.00 95.06 245 THR A O 1
ATOM 2025 N N . GLY A 1 246 ? 24.597 -14.135 -9.565 1.00 92.19 246 GLY A N 1
ATOM 2026 C CA . GLY A 1 246 ? 25.112 -14.449 -8.231 1.00 92.19 246 GLY A CA 1
ATOM 2027 C C . GLY A 1 246 ? 26.226 -13.520 -7.736 1.00 92.19 246 GLY A C 1
ATOM 2028 O O . GLY A 1 246 ? 26.803 -13.766 -6.681 1.00 92.19 246 GLY A O 1
ATOM 2029 N N . LYS A 1 247 ? 26.535 -12.433 -8.460 1.00 94.56 247 LYS A N 1
ATOM 2030 C CA . LYS A 1 247 ? 27.520 -11.419 -8.037 1.00 94.56 247 LYS A CA 1
ATOM 2031 C C . LYS A 1 247 ? 27.032 -10.591 -6.850 1.00 94.56 247 LYS A C 1
ATOM 2033 O O . LYS A 1 247 ? 27.839 -10.044 -6.106 1.00 94.56 247 LYS A O 1
ATOM 2038 N N . VAL A 1 248 ? 25.716 -10.449 -6.712 1.00 93.44 248 VAL A N 1
ATOM 2039 C CA . VAL A 1 248 ? 25.048 -9.772 -5.598 1.00 93.44 248 VAL A CA 1
ATOM 2040 C C . VAL A 1 248 ? 23.990 -10.722 -5.049 1.00 93.44 248 VAL A C 1
ATOM 2042 O O . VAL A 1 248 ? 23.270 -11.347 -5.819 1.00 93.44 248 VAL A O 1
ATOM 2045 N N . ALA A 1 249 ? 23.895 -10.839 -3.726 1.00 89.25 249 ALA A N 1
ATOM 2046 C CA . ALA A 1 249 ? 22.873 -11.669 -3.098 1.00 89.25 249 ALA A CA 1
ATOM 2047 C C . ALA A 1 249 ? 21.463 -11.106 -3.344 1.00 89.25 249 ALA A C 1
ATOM 2049 O O . ALA A 1 249 ? 21.269 -9.888 -3.395 1.00 89.25 249 ALA A O 1
ATOM 2050 N N . GLU A 1 250 ? 20.473 -11.992 -3.443 1.00 86.88 250 GLU A N 1
ATOM 2051 C CA . GLU A 1 250 ? 19.070 -11.585 -3.497 1.00 86.88 250 GLU A CA 1
ATOM 2052 C C . GLU A 1 250 ? 18.674 -10.759 -2.260 1.00 86.88 250 GLU A C 1
ATOM 2054 O O . GLU A 1 250 ? 19.162 -11.011 -1.149 1.00 86.88 250 GLU A O 1
ATOM 2059 N N . PRO A 1 251 ? 17.766 -9.776 -2.404 1.00 82.44 251 PRO A N 1
ATOM 2060 C CA . PRO A 1 251 ? 17.273 -9.026 -1.263 1.00 82.44 251 PRO A CA 1
ATOM 2061 C C . PRO A 1 251 ? 16.586 -9.948 -0.255 1.00 82.44 251 PRO A C 1
ATOM 2063 O O . PRO A 1 251 ? 15.592 -10.605 -0.565 1.00 82.44 251 PRO A O 1
ATOM 2066 N N . SER A 1 252 ? 17.058 -9.930 0.993 1.00 73.62 252 SER A N 1
ATOM 2067 C CA . SER A 1 252 ? 16.363 -10.615 2.081 1.00 73.62 252 SER A CA 1
ATOM 2068 C C . SER A 1 252 ? 14.996 -9.970 2.308 1.00 73.62 252 SER A C 1
ATOM 2070 O O . SER A 1 252 ? 14.881 -8.850 2.819 1.00 73.62 252 SER A O 1
ATOM 2072 N N . ARG A 1 253 ? 13.935 -10.693 1.952 1.00 65.31 253 ARG A N 1
ATOM 2073 C CA . ARG A 1 253 ? 12.580 -10.370 2.385 1.00 65.31 253 ARG A CA 1
ATOM 2074 C C . ARG A 1 253 ? 12.300 -11.178 3.630 1.00 65.31 253 ARG A C 1
ATOM 2076 O O . ARG A 1 253 ? 12.093 -12.384 3.567 1.00 65.31 253 ARG A O 1
ATOM 2083 N N . LYS A 1 254 ? 12.267 -10.507 4.782 1.00 57.03 254 LYS A N 1
ATOM 2084 C CA . LYS A 1 254 ? 11.623 -11.107 5.949 1.00 57.03 254 LYS A CA 1
ATOM 2085 C C . LYS A 1 254 ? 10.190 -11.428 5.523 1.00 57.03 254 LYS A C 1
ATOM 2087 O O . LYS A 1 254 ? 9.444 -10.501 5.203 1.00 57.03 254 LYS A O 1
ATOM 2092 N N . HIS A 1 255 ? 9.819 -12.708 5.527 1.00 50.72 255 HIS A N 1
ATOM 2093 C CA . HIS A 1 255 ? 8.423 -13.128 5.606 1.00 50.72 255 HIS A CA 1
ATOM 2094 C C . HIS A 1 255 ? 7.901 -12.619 6.950 1.00 50.72 255 HIS A C 1
ATOM 2096 O O . HIS A 1 255 ? 7.871 -13.320 7.956 1.00 50.72 255 HIS A O 1
ATOM 2102 N N . VAL A 1 256 ? 7.607 -11.326 7.025 1.00 51.38 256 VAL A N 1
ATOM 2103 C CA . VAL A 1 256 ? 6.921 -10.781 8.181 1.00 51.38 256 VAL A CA 1
ATOM 2104 C C . VAL A 1 256 ? 5.527 -11.389 8.114 1.00 51.38 256 VAL A C 1
ATOM 2106 O O . VAL A 1 256 ? 4.887 -11.311 7.062 1.00 51.38 256 VAL A O 1
ATOM 2109 N N . GLN A 1 257 ? 5.074 -11.995 9.215 1.00 53.38 257 GLN A N 1
ATOM 2110 C CA . GLN A 1 257 ? 3.660 -12.254 9.498 1.00 53.38 257 GLN A CA 1
ATOM 2111 C C . GLN A 1 257 ? 2.901 -10.924 9.374 1.00 53.38 257 GLN A C 1
ATOM 2113 O O . GLN A 1 257 ? 2.679 -10.200 10.339 1.00 53.38 257 GLN A O 1
ATOM 2118 N N . THR A 1 258 ? 2.607 -10.526 8.142 1.00 63.31 258 THR A N 1
ATOM 2119 C CA . THR A 1 258 ? 1.827 -9.330 7.823 1.00 63.31 258 THR A CA 1
ATOM 2120 C C . THR A 1 258 ? 0.345 -9.648 7.865 1.00 63.31 258 THR A C 1
ATOM 2122 O O . THR A 1 258 ? -0.463 -8.735 8.004 1.00 63.31 258 THR A O 1
ATOM 2125 N N . ILE A 1 259 ? 0.004 -10.933 7.773 1.00 80.69 259 ILE A N 1
ATOM 2126 C CA . ILE A 1 259 ? -1.340 -11.466 7.912 1.00 80.69 259 ILE A CA 1
ATOM 2127 C C . ILE A 1 259 ? -1.513 -11.891 9.374 1.00 80.69 259 ILE A C 1
ATOM 2129 O O . ILE A 1 259 ? -0.883 -12.867 9.784 1.00 80.69 259 ILE A O 1
ATOM 2133 N N . PRO A 1 260 ? -2.278 -11.149 10.194 1.00 84.25 260 PRO A N 1
ATOM 2134 C CA . PRO A 1 260 ? -2.594 -11.617 11.534 1.00 84.25 260 PRO A CA 1
ATOM 2135 C C . PRO A 1 260 ? -3.474 -12.866 11.457 1.00 84.25 260 PRO A C 1
ATOM 2137 O O . PRO A 1 260 ? -4.364 -12.950 10.611 1.00 84.25 260 PRO A O 1
ATOM 2140 N N . THR A 1 261 ? -3.251 -13.813 12.366 1.00 87.44 261 THR A N 1
ATOM 2141 C CA . THR A 1 261 ? -4.173 -14.934 12.568 1.00 87.44 261 THR A CA 1
ATOM 2142 C C . THR A 1 261 ? -5.506 -14.394 13.074 1.00 87.44 261 THR A C 1
ATOM 2144 O O . THR A 1 261 ? -5.533 -13.592 14.013 1.00 87.44 261 THR A O 1
ATOM 2147 N N . ILE A 1 262 ? -6.606 -14.833 12.464 1.00 89.94 262 ILE A N 1
ATOM 2148 C CA . ILE A 1 262 ? -7.951 -14.527 12.952 1.00 89.94 262 ILE A CA 1
ATOM 2149 C C . ILE A 1 262 ? -8.135 -15.271 14.288 1.00 89.94 262 ILE A C 1
ATOM 2151 O O . ILE A 1 262 ? -7.972 -16.491 14.323 1.00 89.94 262 ILE A O 1
ATOM 2155 N N . PRO A 1 263 ? -8.394 -14.574 15.410 1.00 91.12 263 PRO A N 1
ATOM 2156 C CA . PRO A 1 263 ? -8.562 -15.237 16.701 1.00 91.12 263 PRO A CA 1
ATOM 2157 C C . PRO A 1 263 ? -9.835 -16.090 16.721 1.00 91.12 263 PRO A C 1
ATOM 2159 O O . PRO A 1 263 ? -10.864 -15.631 16.240 1.00 91.12 263 PRO A O 1
ATOM 2162 N N . ALA A 1 264 ? -9.824 -17.249 17.386 1.00 91.50 264 ALA A N 1
ATOM 2163 C CA . ALA A 1 264 ? -11.025 -18.087 17.547 1.00 91.50 264 ALA A CA 1
ATOM 2164 C C . ALA A 1 264 ? -12.200 -17.342 18.222 1.00 91.50 264 ALA A C 1
ATOM 2166 O O . ALA A 1 264 ? -13.371 -17.599 17.950 1.00 91.50 264 ALA A O 1
ATOM 2167 N N . GLU A 1 265 ? -11.889 -16.362 19.076 1.00 92.06 265 GLU A N 1
ATOM 2168 C CA . GLU A 1 265 ? -12.871 -15.454 19.682 1.00 92.06 265 GLU A CA 1
ATOM 2169 C C . GLU A 1 265 ? -13.654 -14.645 18.644 1.00 92.06 265 GLU A C 1
ATOM 2171 O O . GLU A 1 265 ? -14.793 -14.267 18.905 1.00 92.06 265 GLU A O 1
ATOM 2176 N N . TYR A 1 266 ? -13.045 -14.354 17.489 1.00 93.44 266 TYR A N 1
ATOM 2177 C CA . TYR A 1 266 ? -13.715 -13.689 16.382 1.00 93.44 266 TYR A CA 1
ATOM 2178 C C . TYR A 1 266 ? -14.781 -14.601 15.788 1.00 93.44 266 TYR A C 1
ATOM 2180 O O . TYR A 1 266 ? -15.915 -14.169 15.609 1.00 93.44 266 TYR A O 1
ATOM 2188 N N . ASP A 1 267 ? -14.464 -15.869 15.537 1.00 90.00 267 ASP A N 1
ATOM 2189 C CA . ASP A 1 267 ? -15.408 -16.818 14.942 1.00 90.00 267 ASP A CA 1
ATOM 2190 C C . ASP A 1 267 ? -16.635 -17.013 15.835 1.00 90.00 267 ASP A C 1
ATOM 2192 O O . ASP A 1 267 ? -17.763 -16.927 15.350 1.00 90.00 267 ASP A O 1
ATOM 2196 N N . ALA A 1 268 ? -16.417 -17.118 17.148 1.00 91.12 268 ALA A N 1
ATOM 2197 C CA . ALA A 1 268 ? -17.470 -17.215 18.157 1.00 91.12 268 ALA A CA 1
ATOM 2198 C C . ALA A 1 268 ? -18.226 -15.893 18.428 1.00 91.12 268 ALA A C 1
ATOM 2200 O O . ALA A 1 268 ? -19.209 -15.890 19.171 1.00 91.12 268 ALA A O 1
ATOM 2201 N N . PHE A 1 269 ? -17.777 -14.758 17.882 1.00 90.81 269 PHE A N 1
ATOM 2202 C CA . PHE A 1 269 ? -18.393 -13.455 18.132 1.00 90.81 269 PHE A CA 1
ATOM 2203 C C . PHE A 1 269 ? -19.679 -13.262 17.312 1.00 90.81 269 PHE A C 1
ATOM 2205 O O . PHE A 1 269 ? -19.653 -13.329 16.081 1.00 90.81 269 PHE A O 1
ATOM 2212 N N . ILE A 1 270 ? -20.787 -12.970 18.004 1.00 81.12 270 ILE A N 1
ATOM 2213 C CA . ILE A 1 270 ? -22.131 -12.737 17.439 1.00 81.12 270 ILE A CA 1
ATOM 2214 C C . ILE A 1 270 ? -22.498 -11.251 17.500 1.00 81.12 270 ILE A C 1
ATOM 2216 O O . ILE A 1 270 ? -22.349 -10.613 18.569 1.00 81.12 270 ILE A O 1
#

Foldseek 3Di:
DDKDKDFDPLCVVLQVDAAWEKEWEWAQFLAAPVARTKIWIWTQDPLQRATFTGIIIRDPAAADAGQHAEYEYAPPPVVVVRVCVNCPPRYDAAAYAQVVVLVVLLCCLCPVLVDDPVLSVVCSDFQAVCLLQQFPLVCSLPLVLVVNCCVSQVVDVHDDPSNVVSVVVSVVCCVVPPSVVSRNHRQQDPVSDGRDHPNHDDPNVVVVSVVSSVLDGGNHHPVSSNVSVVVVNVVSSVVVVCSSVVVDPRDDDPPPCSPGDNDPVSVVGD

Sequence (270 aa):
MCLKIFRNPELIPLMKNPGLDLFVDATFSCAPHSFYQCLIIMIYDHSTSSYVPILYMLISSLSWKMDVHTYCSDFEATLTKKLDIAFKGYGRFHVGRFFHLKQCWRKYLLKQCEFSKEIAKEAMLPGNLDLLCVIPCKEVGTKGMRFLCKKLEKGKQTLTKKERDGFDKFWKYFVKQWLPIVEKWNICAKDGDYYDMVNRTNNGLESYNRRVNQLFPSRPTLIAFVQVIEKESRHQAQLLSNIRTGKVAEPSRKHVQTIPTIPAEYDAFI

pLDDT: mean 86.13, std 10.77, range [41.09, 98.31]

Radius of gyration: 20.67 Å; chains: 1; bounding box: 50×41×58 Å